Protein AF-0000000075078126 (afdb_homodimer)

Solvent-accessible surface area (backbone atoms only — not comparable to full-atom values): 20545 Å² total; per-residue (Å²): 130,82,75,76,69,80,74,62,48,49,68,68,56,47,53,56,43,33,66,70,20,25,34,54,59,31,31,54,76,36,38,76,43,67,37,56,57,58,46,44,57,52,50,43,32,49,50,38,42,48,27,56,52,42,62,69,32,62,92,52,78,42,46,70,42,49,51,70,43,28,39,42,44,72,56,98,88,42,58,27,37,40,61,40,52,28,34,26,32,55,51,86,80,58,65,54,53,59,37,36,66,46,39,28,33,42,33,39,69,43,43,92,89,44,34,68,49,54,68,42,60,51,42,61,52,54,67,70,39,86,49,42,36,28,44,34,43,30,51,59,73,49,68,39,38,39,36,27,28,51,97,57,75,52,45,83,42,78,39,39,79,92,34,65,40,71,44,70,72,76,72,44,76,44,47,42,61,56,35,44,54,95,62,85,65,78,71,88,113,130,78,73,74,70,79,75,63,48,49,69,68,56,47,53,55,42,32,66,71,19,25,33,54,59,29,32,55,76,37,39,78,42,68,37,58,59,60,46,44,56,53,51,44,34,50,50,38,43,48,25,54,51,43,62,69,32,61,93,52,78,40,45,68,41,48,50,69,43,27,39,40,47,72,54,97,89,41,58,28,38,39,61,41,51,29,36,28,34,57,50,85,79,56,65,55,53,59,39,36,67,46,40,28,33,42,33,40,70,40,43,90,89,42,34,69,49,54,67,42,59,51,41,61,52,52,68,70,39,88,50,42,37,30,44,34,43,30,49,60,75,48,70,40,39,38,38,27,28,51,96,58,76,50,45,85,43,80,40,40,78,92,33,67,41,72,44,71,72,75,72,42,75,44,46,41,63,58,35,46,54,94,61,85,61,77,71,87,115

Foldseek 3Di:
DPPPPPPQQDPVNVVVCCVVPPFDWKHWPSDTDTDDDDDPLLVLLLVLVQVQVQVLCPPALKDKDALQAWEWQDDPRITIIHRFRMFMDNDPPQPDPHYGHQTQETEHEDDPVCNVVLVPVVVVRVVNHPNYAKYKYAYSLFLKIWIAGVVVVGDTDIDHQPDWDAPPSSRGIHHSCSSRPPDDNDPPD/DPPPPPPQQDPVNVVVCCVVPPFDWKHWRSDTDTDDDDDPLLVLLLVLVQVQVQVLCPPALKDKDALQAWEWQDDPRITIIHRFRMFMDSDPPQDDPHYGHQTQETEHEDDPVCNVVLVPVVVVRVVNHPNYAKYWYAYSQFLKIWIAGVVVVGDTDIDHQPDWDAPPSSRGIHHSCSSRPPDDRDPPD

Organism: Methylotuvimicrobium buryatense (NCBI:txid95641)

pLDDT: mean 87.18, std 16.83, range [23.19, 98.94]

InterPro domains:
  IPR008538 Putative restriction endonuclease [PF05685] (12-162)
  IPR008538 Putative restriction endonuclease [cd06260] (23-152)
  IPR011335 Restriction endonuclease type II-like [SSF52980] (4-180)
  IPR012296 Nuclease, putative, TT1808 [G3DSA:3.90.1570.10] (4-183)

Radius of gyration: 20.78 Å; Cα contacts (8 Å, |Δi|>4): 770; chains: 2; bounding box: 65×55×49 Å

Nearest PDB structures (foldseek):
  6okh-assembly1_B  TM=8.652E-01  e=5.590E-09  Leptospira borgpetersenii serovar Hardjo-bovis str. JB197
  3ot2-assembly1_B  TM=8.375E-01  e=9.119E-09  Trichormus variabilis ATCC 29413
  1wdj-assembly1_C  TM=7.368E-01  e=3.370E-07  Thermus thermophilus
  1wdj-assembly1_B  TM=7.912E-01  e=2.245E-06  Thermus thermophilus
  8dml-assembly2_C  TM=3.779E-01  e=8.533E-01  Vibrio parahaemolyticus

Sequence (378 aa):
MALAENLKISVEDYLQGELLSYIKHEYVGGEVYAMVGVKRAHDTIAMNLIAHVHAHLRGSPCRVHSGEMKVRVQTETDDNFFYPDLHVTCSADDTHEHFNTQPKLIVEILSDATERYDRAEKFHHYRKLSSLDEYVLIAQDTQRVECYRRDEQWDLRLFQQGQAVFFASIGCVVDIGDIYEGLRLGKDGMALAENLKISVEDYLQGELLSYIKHEYVGGEVYAMVGVKRAHDTIAMNLIAHVHAHLRGSPCRVHSGEMKVRVQTETDDNFFYPDLHVTCSADDTHEHFNTQPKLIVEILSDATERYDRAEKFHHYRKLSSLDEYVLIAQDTQRVECYRRDEQWDLRLFQQGQAVFFASIGCVVDIGDIYEGLRLGKDG

Structure (mmCIF, N/CA/C/O backbone):
data_AF-0000000075078126-model_v1
#
loop_
_entity.id
_entity.type
_entity.pdbx_description
1 polymer 'Uma2 family endonuclease'
#
loop_
_atom_site.group_PDB
_atom_site.id
_atom_site.type_symbol
_atom_site.label_atom_id
_atom_site.label_alt_id
_atom_site.label_comp_id
_atom_site.label_asym_id
_atom_site.label_entity_id
_atom_site.label_seq_id
_atom_site.pdbx_PDB_ins_code
_atom_site.Cartn_x
_atom_site.Cartn_y
_atom_site.Cartn_z
_atom_site.occupancy
_atom_site.B_iso_or_equiv
_atom_site.auth_seq_id
_atom_site.auth_comp_id
_atom_site.auth_asym_id
_atom_site.auth_atom_id
_atom_site.pdbx_PDB_model_num
ATOM 1 N N . MET A 1 1 ? -45.469 -2.932 -9.57 1 24.06 1 MET A N 1
ATOM 2 C CA . MET A 1 1 ? -44.312 -3.314 -8.727 1 24.06 1 MET A CA 1
ATOM 3 C C . MET A 1 1 ? -43 -3.039 -9.438 1 24.06 1 MET A C 1
ATOM 5 O O . MET A 1 1 ? -42.688 -3.648 -10.461 1 24.06 1 MET A O 1
ATOM 9 N N . ALA A 1 2 ? -42.375 -1.877 -9.586 1 30.78 2 ALA A N 1
ATOM 10 C CA . ALA A 1 2 ? -41.344 -1.452 -10.516 1 30.78 2 ALA A CA 1
ATOM 11 C C . ALA A 1 2 ? -40.094 -2.312 -10.359 1 30.78 2 ALA A C 1
ATOM 13 O O . ALA A 1 2 ? -39.594 -2.5 -9.25 1 30.78 2 ALA A O 1
ATOM 14 N N . LEU A 1 3 ? -39.906 -3.367 -10.992 1 29.16 3 LEU A N 1
ATOM 15 C CA . LEU A 1 3 ? -38.781 -4.305 -10.914 1 29.16 3 LEU A CA 1
ATOM 16 C C . LEU A 1 3 ? -37.469 -3.562 -10.828 1 29.16 3 LEU A C 1
ATOM 18 O O . LEU A 1 3 ? -37.125 -2.799 -11.727 1 29.16 3 LEU A O 1
ATOM 22 N N . ALA A 1 4 ? -37.125 -3.098 -9.719 1 35.03 4 ALA A N 1
ATOM 23 C CA . ALA A 1 4 ? -35.844 -2.412 -9.477 1 35.03 4 ALA A CA 1
ATOM 24 C C . ALA A 1 4 ? -34.719 -3.059 -10.273 1 35.03 4 ALA A C 1
ATOM 26 O O . ALA A 1 4 ? -34.406 -4.238 -10.094 1 35.03 4 ALA A O 1
ATOM 27 N N . GLU A 1 5 ? -34.594 -3.016 -11.547 1 37.84 5 GLU A N 1
ATOM 28 C CA . GLU A 1 5 ? -33.625 -3.518 -12.484 1 37.84 5 GLU A CA 1
ATOM 29 C C . GLU A 1 5 ? -32.188 -3.432 -11.906 1 37.84 5 GLU A C 1
ATOM 31 O O . GLU A 1 5 ? -31.797 -2.375 -11.422 1 37.84 5 GLU A O 1
ATOM 36 N N . ASN A 1 6 ? -31.797 -4.391 -11.164 1 45.81 6 ASN A N 1
ATOM 37 C CA . ASN A 1 6 ? -30.453 -4.539 -10.586 1 45.81 6 ASN A CA 1
ATOM 38 C C . ASN A 1 6 ? -29.375 -4.051 -11.547 1 45.81 6 ASN A C 1
ATOM 40 O O . ASN A 1 6 ? -29.078 -4.711 -12.547 1 45.81 6 ASN A O 1
ATOM 44 N N . LEU A 1 7 ? -29.344 -2.904 -11.977 1 53.78 7 LEU A N 1
ATOM 45 C CA . LEU A 1 7 ? -28.484 -2.307 -12.984 1 53.78 7 LEU A CA 1
ATOM 46 C C . LEU A 1 7 ? -27.016 -2.58 -12.672 1 53.78 7 LEU A C 1
ATOM 48 O O . LEU A 1 7 ? -26.484 -2.107 -11.656 1 53.78 7 LEU A O 1
ATOM 52 N N . LYS A 1 8 ? -26.578 -3.818 -13.344 1 63.78 8 LYS A N 1
ATOM 53 C CA . LYS A 1 8 ? -25.156 -4.145 -13.328 1 63.78 8 LYS A CA 1
ATOM 54 C C . LYS A 1 8 ? -24.312 -2.984 -13.852 1 63.78 8 LYS A C 1
ATOM 56 O O . LYS A 1 8 ? -24.719 -2.285 -14.781 1 63.78 8 LYS A O 1
ATOM 61 N N . ILE A 1 9 ? -23.359 -2.6 -13.047 1 69.38 9 ILE A N 1
ATOM 62 C CA . ILE A 1 9 ? -22.406 -1.571 -13.445 1 69.38 9 ILE A CA 1
ATOM 63 C C . ILE A 1 9 ? -21.453 -2.129 -14.5 1 69.38 9 ILE A C 1
ATOM 65 O O . ILE A 1 9 ? -20.984 -3.266 -14.391 1 69.38 9 ILE A O 1
ATOM 69 N N . SER A 1 10 ? -21.344 -1.492 -15.656 1 70.69 10 SER A N 1
ATOM 70 C CA . SER A 1 10 ? -20.406 -1.916 -16.688 1 70.69 10 SER A CA 1
ATOM 71 C C . SER A 1 10 ? -18.969 -1.799 -16.203 1 70.69 10 SER A C 1
ATOM 73 O O . SER A 1 10 ? -18.688 -1.088 -15.242 1 70.69 10 SER A O 1
ATOM 75 N N . VAL A 1 11 ? -18.062 -2.484 -16.812 1 69.69 11 VAL A N 1
ATOM 76 C CA . VAL A 1 11 ? -16.625 -2.379 -16.516 1 69.69 11 VAL A CA 1
ATOM 77 C C . VAL A 1 11 ? -16.172 -0.931 -16.688 1 69.69 11 VAL A C 1
ATOM 79 O O . VAL A 1 11 ? -15.43 -0.406 -15.852 1 69.69 11 VAL A O 1
ATOM 82 N N . GLU A 1 12 ? -16.594 -0.358 -17.812 1 71.12 12 GLU A N 1
ATOM 83 C CA . GLU A 1 12 ? -16.219 1.03 -18.078 1 71.12 12 GLU A CA 1
ATOM 84 C C . GLU A 1 12 ? -16.688 1.948 -16.938 1 71.12 12 GLU A C 1
ATOM 86 O O . GLU A 1 12 ? -15.906 2.771 -16.453 1 71.12 12 GLU A O 1
ATOM 91 N N . ASP A 1 13 ? -17.922 1.699 -16.594 1 69.12 13 ASP A N 1
ATOM 92 C CA . ASP A 1 13 ? -18.453 2.514 -15.508 1 69.12 13 ASP A CA 1
ATOM 93 C C . ASP A 1 13 ? -17.719 2.24 -14.195 1 69.12 13 ASP A C 1
ATOM 95 O O . ASP A 1 13 ? -17.469 3.162 -13.422 1 69.12 13 ASP A O 1
ATOM 99 N N . TYR A 1 14 ? -17.359 1.039 -13.961 1 70.25 14 TYR A N 1
ATOM 100 C CA . TYR A 1 14 ? -16.609 0.671 -12.766 1 70.25 14 TYR A CA 1
ATOM 101 C C . TYR A 1 14 ? -15.25 1.35 -12.742 1 70.25 14 TYR A C 1
ATOM 103 O O . TYR A 1 14 ? -14.883 2 -11.758 1 70.25 14 TYR A O 1
ATOM 111 N N . LEU A 1 15 ? -14.523 1.299 -13.82 1 68.56 15 LEU A N 1
ATOM 112 C CA . LEU A 1 15 ? -13.18 1.867 -13.867 1 68.56 15 LEU A CA 1
ATOM 113 C C . LEU A 1 15 ? -13.227 3.387 -13.734 1 68.56 15 LEU A C 1
ATOM 115 O O . LEU A 1 15 ? -12.398 3.98 -13.047 1 68.56 15 LEU A O 1
ATOM 119 N N . GLN A 1 16 ? -14.164 4.031 -14.383 1 67.81 16 GLN A N 1
ATOM 120 C CA . GLN A 1 16 ? -14.312 5.477 -14.258 1 67.81 16 GLN A CA 1
ATOM 121 C C . GLN A 1 16 ? -14.664 5.863 -12.82 1 67.81 16 GLN A C 1
ATOM 123 O O . GLN A 1 16 ? -14.156 6.859 -12.305 1 67.81 16 GLN A O 1
ATOM 128 N N . GLY A 1 17 ? -15.547 5.016 -12.289 1 66.31 17 GLY A N 1
ATOM 129 C CA . GLY A 1 17 ? -15.914 5.262 -10.898 1 66.31 17 GLY A CA 1
ATOM 130 C C . GLY A 1 17 ? -14.742 5.121 -9.945 1 66.31 17 GLY A C 1
ATOM 131 O O . GLY A 1 17 ? -14.617 5.895 -8.992 1 66.31 17 GLY A O 1
ATOM 132 N N . GLU A 1 18 ? -13.938 4.09 -10.289 1 62.47 18 GLU A N 1
ATOM 133 C CA . GLU A 1 18 ? -12.773 3.861 -9.438 1 62.47 18 GLU A CA 1
ATOM 134 C C . GLU A 1 18 ? -11.828 5.055 -9.469 1 62.47 18 GLU A C 1
ATOM 136 O O . GLU A 1 18 ? -11.203 5.387 -8.461 1 62.47 18 GLU A O 1
ATOM 141 N N . LEU A 1 19 ? -11.711 5.734 -10.641 1 61.59 19 LEU A N 1
ATOM 142 C CA . LEU A 1 19 ? -10.844 6.898 -10.781 1 61.59 19 LEU A CA 1
ATOM 143 C C . LEU A 1 19 ? -11.359 8.07 -9.961 1 61.59 19 LEU A C 1
ATOM 145 O O . LEU A 1 19 ? -10.594 8.953 -9.57 1 61.59 19 LEU A O 1
ATOM 149 N N . LEU A 1 20 ? -12.688 7.973 -9.836 1 57.72 20 LEU A N 1
ATOM 150 C CA . LEU A 1 20 ? -13.336 9.086 -9.148 1 57.72 20 LEU A CA 1
ATOM 151 C C . LEU A 1 20 ? -13.641 8.734 -7.699 1 57.72 20 LEU A C 1
ATOM 153 O O . LEU A 1 20 ? -14.172 9.555 -6.953 1 57.72 20 LEU A O 1
ATOM 157 N N . SER A 1 21 ? -13.438 7.402 -7.621 1 54.31 21 SER A N 1
ATOM 158 C CA . SER A 1 21 ? -13.836 6.918 -6.305 1 54.31 21 SER A CA 1
ATOM 159 C C . SER A 1 21 ? -12.68 7.004 -5.309 1 54.31 21 SER A C 1
ATOM 161 O O . SER A 1 21 ? -11.531 6.738 -5.66 1 54.31 21 SER A O 1
ATOM 163 N N . TYR A 1 22 ? -13.055 7.383 -4.254 1 51.72 22 TYR A N 1
ATOM 164 C CA . TYR A 1 22 ? -12.109 7.457 -3.141 1 51.72 22 TYR A CA 1
ATOM 165 C C . TYR A 1 22 ? -11.984 6.105 -2.445 1 51.72 22 TYR A C 1
ATOM 167 O O . TYR A 1 22 ? -11.227 5.965 -1.485 1 51.72 22 TYR A O 1
ATOM 175 N N . ILE A 1 23 ? -12.828 5.105 -2.953 1 57.16 23 ILE A N 1
ATOM 176 C CA . ILE A 1 23 ? -12.938 3.766 -2.383 1 57.16 23 ILE A CA 1
ATOM 177 C C . ILE A 1 23 ? -12.461 2.73 -3.4 1 57.16 23 ILE A C 1
ATOM 179 O O . ILE A 1 23 ? -12.812 2.803 -4.578 1 57.16 23 ILE A O 1
ATOM 183 N N . LYS A 1 24 ? -11.508 1.972 -2.893 1 65.94 24 LYS A N 1
ATOM 184 C CA . LYS A 1 24 ? -11.227 0.842 -3.775 1 65.94 24 LYS A CA 1
ATOM 185 C C . LYS A 1 24 ? -12.398 -0.134 -3.807 1 65.94 24 LYS A C 1
ATOM 187 O O . LYS A 1 24 ? -12.969 -0.464 -2.764 1 65.94 24 LYS A O 1
ATOM 192 N N . HIS A 1 25 ? -12.922 -0.47 -4.98 1 68.44 25 HIS A N 1
ATOM 193 C CA . HIS A 1 25 ? -13.984 -1.443 -5.18 1 68.44 25 HIS A CA 1
ATOM 194 C C . HIS A 1 25 ? -13.516 -2.609 -6.043 1 68.44 25 HIS A C 1
ATOM 196 O O . HIS A 1 25 ? -12.906 -2.402 -7.09 1 68.44 25 HIS A O 1
ATOM 202 N N . GLU A 1 26 ? -13.75 -3.75 -5.418 1 64.12 26 GLU A N 1
ATOM 203 C CA . GLU A 1 26 ? -13.625 -4.898 -6.309 1 64.12 26 GLU A CA 1
ATOM 204 C C . GLU A 1 26 ? -14.875 -5.078 -7.16 1 64.12 26 GLU A C 1
ATOM 206 O O . GLU A 1 26 ? -15.953 -4.613 -6.789 1 64.12 26 GLU A O 1
ATOM 211 N N . TYR A 1 27 ? -14.812 -5.504 -8.273 1 66.88 27 TYR A N 1
ATOM 212 C CA . TYR A 1 27 ? -15.867 -5.703 -9.266 1 66.88 27 TYR A CA 1
ATOM 213 C C . TYR A 1 27 ? -16 -7.18 -9.625 1 66.88 27 TYR A C 1
ATOM 215 O O . TYR A 1 27 ? -15.078 -7.777 -10.18 1 66.88 27 TYR A O 1
ATOM 223 N N . VAL A 1 28 ? -17.078 -7.75 -9.227 1 67.69 28 VAL A N 1
ATOM 224 C CA . VAL A 1 28 ? -17.359 -9.148 -9.547 1 67.69 28 VAL A CA 1
ATOM 225 C C . VAL A 1 28 ? -18.688 -9.25 -10.297 1 67.69 28 VAL A C 1
ATOM 227 O O . VAL A 1 28 ? -19.75 -9.133 -9.703 1 67.69 28 VAL A O 1
ATOM 230 N N . GLY A 1 29 ? -18.609 -9.547 -11.539 1 68.56 29 GLY A N 1
ATOM 231 C CA . GLY A 1 29 ? -19.797 -9.75 -12.336 1 68.56 29 GLY A CA 1
ATOM 232 C C . GLY A 1 29 ? -20.734 -8.562 -12.328 1 68.56 29 GLY A C 1
ATOM 233 O O . GLY A 1 29 ? -21.953 -8.727 -12.234 1 68.56 29 GLY A O 1
ATOM 234 N N . GLY A 1 30 ? -20.25 -7.504 -12.32 1 71.56 30 GLY A N 1
ATOM 235 C CA . GLY A 1 30 ? -21.094 -6.312 -12.383 1 71.56 30 GLY A CA 1
ATOM 236 C C . GLY A 1 30 ? -21.438 -5.762 -11.008 1 71.56 30 GLY A C 1
ATOM 237 O O . GLY A 1 30 ? -22.094 -4.73 -10.898 1 71.56 30 GLY A O 1
ATOM 238 N N . GLU A 1 31 ? -21.016 -6.59 -10.078 1 68.25 31 GLU A N 1
ATOM 239 C CA . GLU A 1 31 ? -21.234 -6.125 -8.711 1 68.25 31 GLU A CA 1
ATOM 240 C C . GLU A 1 31 ? -19.953 -5.527 -8.125 1 68.25 31 GLU A C 1
ATOM 242 O O . GLU A 1 31 ? -18.859 -6.012 -8.391 1 68.25 31 GLU A O 1
ATOM 247 N N . VAL A 1 32 ? -20.188 -4.453 -7.387 1 70.19 32 VAL A N 1
ATOM 248 C CA . VAL A 1 32 ? -19.062 -3.742 -6.816 1 70.19 32 VAL A CA 1
ATOM 249 C C . VAL A 1 32 ? -19.031 -3.924 -5.301 1 70.19 32 VAL A C 1
ATOM 251 O O . VAL A 1 32 ? -20.078 -3.84 -4.648 1 70.19 32 VAL A O 1
ATOM 254 N N . TYR A 1 33 ? -17.844 -4.309 -4.844 1 68.06 33 TYR A N 1
ATOM 255 C CA . TYR A 1 33 ? -17.625 -4.539 -3.42 1 68.06 33 TYR A CA 1
ATOM 256 C C . TYR A 1 33 ? -16.562 -3.602 -2.871 1 68.06 33 TYR A C 1
ATOM 258 O O . TYR A 1 33 ? -15.438 -3.559 -3.383 1 68.06 33 TYR A O 1
ATOM 266 N N . ALA A 1 34 ? -16.859 -2.805 -1.824 1 66.62 34 ALA A N 1
ATOM 267 C CA . ALA A 1 34 ? -15.898 -1.888 -1.206 1 66.62 34 ALA A CA 1
ATOM 268 C C . ALA A 1 34 ? -14.875 -2.646 -0.37 1 66.62 34 ALA A C 1
ATOM 270 O O . ALA A 1 34 ? -15.211 -3.621 0.305 1 66.62 34 ALA A O 1
ATOM 271 N N . MET A 1 35 ? -13.625 -2.32 -0.444 1 67.44 35 MET A N 1
ATOM 272 C CA . MET A 1 35 ? -12.578 -2.91 0.38 1 67.44 35 MET A CA 1
ATOM 273 C C . MET A 1 35 ? -12.484 -2.207 1.73 1 67.44 35 MET A C 1
ATOM 275 O O . MET A 1 35 ? -12.914 -1.061 1.868 1 67.44 35 MET A O 1
ATOM 279 N N . VAL A 1 36 ? -11.984 -2.922 2.861 1 63.22 36 VAL A N 1
ATOM 280 C CA . VAL A 1 36 ? -11.875 -2.404 4.223 1 63.22 36 VAL A CA 1
ATOM 281 C C . VAL A 1 36 ? -10.43 -2.016 4.516 1 63.22 36 VAL A C 1
ATOM 283 O O . VAL A 1 36 ? -9.5 -2.549 3.904 1 63.22 36 VAL A O 1
ATOM 286 N N . GLY A 1 37 ? -10.32 -1.015 5.426 1 72.06 37 GLY A N 1
ATOM 287 C CA . GLY A 1 37 ? -8.992 -0.667 5.906 1 72.06 37 GLY A CA 1
ATOM 288 C C . GLY A 1 37 ? -8.25 -1.844 6.516 1 72.06 37 GLY A C 1
ATOM 289 O O . GLY A 1 37 ? -8.836 -2.904 6.738 1 72.06 37 GLY A O 1
ATOM 290 N N . VAL A 1 38 ? -6.957 -1.689 6.676 1 81.38 38 VAL A N 1
ATOM 291 C CA . VAL A 1 38 ? -6.133 -2.781 7.184 1 81.38 38 VAL A CA 1
ATOM 292 C C . VAL A 1 38 ? -5.512 -2.381 8.523 1 81.38 38 VAL A C 1
ATOM 294 O O . VAL A 1 38 ? -5.512 -1.202 8.883 1 81.38 38 VAL A O 1
ATOM 297 N N . LYS A 1 39 ? -5.121 -3.416 9.273 1 87 39 LYS A N 1
ATOM 298 C CA . LYS A 1 39 ? -4.457 -3.219 10.562 1 87 39 LYS A CA 1
ATOM 299 C C . LYS A 1 39 ? -2.941 -3.166 10.398 1 87 39 LYS A C 1
ATOM 301 O O . LYS A 1 39 ? -2.416 -3.488 9.328 1 87 39 LYS A O 1
ATOM 306 N N . ARG A 1 40 ? -2.324 -2.779 11.461 1 92.69 40 ARG A N 1
ATOM 307 C CA . ARG A 1 40 ? -0.874 -2.615 11.5 1 92.69 40 ARG A CA 1
ATOM 308 C C . ARG A 1 40 ? -0.165 -3.902 11.102 1 92.69 40 ARG A C 1
ATOM 310 O O . ARG A 1 40 ? 0.821 -3.867 10.359 1 92.69 40 ARG A O 1
ATOM 317 N N . ALA A 1 41 ? -0.636 -5.027 11.578 1 94.94 41 ALA A N 1
ATOM 318 C CA . ALA A 1 41 ? -0.003 -6.301 11.25 1 94.94 41 ALA A CA 1
ATOM 319 C C . ALA A 1 41 ? -0.005 -6.543 9.742 1 94.94 41 ALA A C 1
ATOM 321 O O . ALA A 1 41 ? 0.996 -6.988 9.18 1 94.94 41 ALA A O 1
ATOM 322 N N . HIS A 1 42 ? -1.124 -6.234 9.141 1 94.88 42 HIS A N 1
ATOM 323 C CA . HIS A 1 42 ? -1.237 -6.367 7.688 1 94.88 42 HIS A CA 1
ATOM 324 C C . HIS A 1 42 ? -0.21 -5.496 6.973 1 94.88 42 HIS A C 1
ATOM 326 O O . HIS A 1 42 ? 0.524 -5.98 6.109 1 94.88 42 HIS A O 1
ATOM 332 N N . ASP A 1 43 ? -0.149 -4.281 7.355 1 95.94 43 ASP A N 1
ATOM 333 C CA . ASP A 1 43 ? 0.783 -3.336 6.746 1 95.94 43 ASP A CA 1
ATOM 334 C C . ASP A 1 43 ? 2.229 -3.789 6.938 1 95.94 43 ASP A C 1
ATOM 336 O O . ASP A 1 43 ? 3.031 -3.732 6.004 1 95.94 43 ASP A O 1
ATOM 340 N N . THR A 1 44 ? 2.568 -4.219 8.117 1 97.12 44 THR A N 1
ATOM 341 C CA . THR A 1 44 ? 3.924 -4.652 8.438 1 97.12 44 THR A CA 1
ATOM 342 C C . THR A 1 44 ? 4.324 -5.848 7.578 1 97.12 44 THR A C 1
ATOM 344 O O . THR A 1 44 ? 5.406 -5.859 6.988 1 97.12 44 THR A O 1
ATOM 347 N N . ILE A 1 45 ? 3.453 -6.801 7.477 1 98.25 45 ILE A N 1
ATOM 348 C CA . ILE A 1 45 ? 3.715 -7.988 6.668 1 98.25 45 ILE A CA 1
ATOM 349 C C . ILE A 1 45 ? 3.887 -7.586 5.203 1 98.25 45 ILE A C 1
ATOM 351 O O . ILE A 1 45 ? 4.832 -8.016 4.543 1 98.25 45 ILE A O 1
ATOM 355 N N . ALA A 1 46 ? 2.982 -6.762 4.727 1 98.12 46 ALA A N 1
ATOM 356 C CA . ALA A 1 46 ? 3.039 -6.316 3.336 1 98.12 46 ALA A CA 1
ATOM 357 C C . ALA A 1 46 ? 4.352 -5.598 3.043 1 98.12 46 ALA A C 1
ATOM 359 O O . ALA A 1 46 ? 5.016 -5.891 2.047 1 98.12 46 ALA A O 1
ATOM 360 N N . MET A 1 47 ? 4.738 -4.656 3.895 1 97.81 47 MET A N 1
ATOM 361 C CA . MET A 1 47 ? 5.957 -3.881 3.693 1 97.81 47 MET A CA 1
ATOM 362 C C . MET A 1 47 ? 7.184 -4.785 3.693 1 97.81 47 MET A C 1
ATOM 364 O O . MET A 1 47 ? 8.062 -4.648 2.842 1 97.81 47 MET A O 1
ATOM 368 N N . ASN A 1 48 ? 7.238 -5.715 4.664 1 98.44 48 ASN A N 1
ATOM 369 C CA . ASN A 1 48 ? 8.359 -6.645 4.723 1 98.44 48 ASN A CA 1
ATOM 370 C C . ASN A 1 48 ? 8.461 -7.477 3.449 1 98.44 48 ASN A C 1
ATOM 372 O O . ASN A 1 48 ? 9.547 -7.59 2.865 1 98.44 48 ASN A O 1
ATOM 376 N N . LEU A 1 49 ? 7.383 -8.008 3.088 1 98.69 49 LEU A N 1
ATOM 377 C CA . LEU A 1 49 ? 7.398 -8.898 1.929 1 98.69 49 LEU A CA 1
ATOM 378 C C . LEU A 1 49 ? 7.727 -8.117 0.658 1 98.69 49 LEU A C 1
ATOM 380 O O . LEU A 1 49 ? 8.508 -8.578 -0.173 1 98.69 49 LEU A O 1
ATOM 384 N N . ILE A 1 50 ? 7.137 -6.957 0.473 1 98.38 50 ILE A N 1
ATOM 385 C CA . ILE A 1 50 ? 7.387 -6.121 -0.694 1 98.38 50 ILE A CA 1
ATOM 386 C C . ILE A 1 50 ? 8.883 -5.824 -0.803 1 98.38 50 ILE A C 1
ATOM 388 O O . ILE A 1 50 ? 9.469 -5.938 -1.884 1 98.38 50 ILE A O 1
ATOM 392 N N . ALA A 1 51 ? 9.484 -5.461 0.263 1 98.38 51 ALA A N 1
ATOM 393 C CA . ALA A 1 51 ? 10.906 -5.125 0.241 1 98.38 51 ALA A CA 1
ATOM 394 C C . ALA A 1 51 ? 11.742 -6.312 -0.229 1 98.38 51 ALA A C 1
ATOM 396 O O . ALA A 1 51 ? 12.617 -6.164 -1.087 1 98.38 51 ALA A O 1
ATOM 397 N N . HIS A 1 52 ? 11.492 -7.5 0.292 1 98.56 52 HIS A N 1
ATOM 398 C CA . HIS A 1 52 ? 12.273 -8.688 -0.056 1 98.56 52 HIS A CA 1
ATOM 399 C C . HIS A 1 52 ? 12.023 -9.102 -1.503 1 98.56 52 HIS A C 1
ATOM 401 O O . HIS A 1 52 ? 12.969 -9.414 -2.232 1 98.56 52 HIS A O 1
ATOM 407 N N . VAL A 1 53 ? 10.805 -9.086 -1.9 1 98.75 53 VAL A N 1
ATOM 408 C CA . VAL A 1 53 ? 10.445 -9.5 -3.252 1 98.75 53 VAL A CA 1
ATOM 409 C C . VAL A 1 53 ? 10.977 -8.492 -4.266 1 98.75 53 VAL A C 1
ATOM 411 O O . VAL A 1 53 ? 11.516 -8.875 -5.305 1 98.75 53 VAL A O 1
ATOM 414 N N . HIS A 1 54 ? 10.781 -7.211 -3.967 1 98.69 54 HIS A N 1
ATOM 415 C CA . HIS A 1 54 ? 11.297 -6.164 -4.844 1 98.69 54 HIS A CA 1
ATOM 416 C C . HIS A 1 54 ? 12.805 -6.309 -5.051 1 98.69 54 HIS A C 1
ATOM 418 O O . HIS A 1 54 ? 13.281 -6.262 -6.188 1 98.69 54 HIS A O 1
ATOM 424 N N . ALA A 1 55 ? 13.531 -6.457 -3.988 1 97.94 55 ALA A N 1
ATOM 425 C CA . ALA A 1 55 ? 14.984 -6.617 -4.078 1 97.94 55 ALA A CA 1
ATOM 426 C C . ALA A 1 55 ? 15.352 -7.824 -4.934 1 97.94 55 ALA A C 1
ATOM 428 O O . ALA A 1 55 ? 16.281 -7.762 -5.746 1 97.94 55 ALA A O 1
ATOM 429 N N . HIS A 1 56 ? 14.648 -8.883 -4.758 1 98.5 56 HIS A N 1
ATOM 430 C CA . HIS A 1 56 ? 14.906 -10.117 -5.488 1 98.5 56 HIS A CA 1
ATOM 431 C C . HIS A 1 56 ? 14.664 -9.938 -6.984 1 98.5 56 HIS A C 1
ATOM 433 O O . HIS A 1 56 ? 15.398 -10.492 -7.809 1 98.5 56 HIS A O 1
ATOM 439 N N . LEU A 1 57 ? 13.633 -9.172 -7.336 1 98.56 57 LEU A N 1
ATOM 440 C CA . LEU A 1 57 ? 13.172 -9.094 -8.719 1 98.56 57 LEU A CA 1
ATOM 441 C C . LEU A 1 57 ? 13.953 -8.031 -9.492 1 98.56 57 LEU A C 1
ATOM 443 O O . LEU A 1 57 ? 13.891 -7.984 -10.719 1 98.56 57 LEU A O 1
ATOM 447 N N . ARG A 1 58 ? 14.625 -7.133 -8.75 1 96.25 58 ARG A N 1
ATOM 448 C CA . ARG A 1 58 ? 15.328 -6.039 -9.414 1 96.25 58 ARG A CA 1
ATOM 449 C C . ARG A 1 58 ? 16.266 -6.57 -10.492 1 96.25 58 ARG A C 1
ATOM 451 O O . ARG A 1 58 ? 17.016 -7.523 -10.258 1 96.25 58 ARG A O 1
ATOM 458 N N . GLY A 1 59 ? 16.172 -5.922 -11.68 1 95 59 GLY A N 1
ATOM 459 C CA . GLY A 1 59 ? 16.984 -6.34 -12.812 1 95 59 GLY A CA 1
ATOM 460 C C . GLY A 1 59 ? 16.328 -7.406 -13.664 1 95 59 GLY A C 1
ATOM 461 O O . GLY A 1 59 ? 16.828 -7.742 -14.742 1 95 59 GLY A O 1
ATOM 462 N N . SER A 1 60 ? 15.289 -8.039 -13.188 1 97.31 60 SER A N 1
ATOM 463 C CA . SER A 1 60 ? 14.492 -8.992 -13.961 1 97.31 60 SER A CA 1
ATOM 464 C C . SER A 1 60 ? 13.336 -8.297 -14.672 1 97.31 60 SER A C 1
ATOM 466 O O . SER A 1 60 ? 13.078 -7.117 -14.445 1 97.31 60 SER A O 1
ATOM 468 N N . PRO A 1 61 ? 12.656 -9 -15.531 1 96.94 61 PRO A N 1
ATOM 469 C CA . PRO A 1 61 ? 11.492 -8.398 -16.188 1 96.94 61 PRO A CA 1
ATOM 470 C C . PRO A 1 61 ? 10.266 -8.359 -15.281 1 96.94 61 PRO A C 1
ATOM 472 O O . PRO A 1 61 ? 9.211 -7.855 -15.688 1 96.94 61 PRO A O 1
ATOM 475 N N . CYS A 1 62 ? 10.391 -8.867 -14.086 1 98.56 62 CYS A N 1
ATOM 476 C CA . CYS A 1 62 ? 9.234 -8.969 -13.203 1 98.56 62 CYS A CA 1
ATOM 477 C C . CYS A 1 62 ? 9.141 -7.758 -12.281 1 98.56 62 CYS A C 1
ATOM 479 O O . CYS A 1 62 ? 10.156 -7.16 -11.93 1 98.56 62 CYS A O 1
ATOM 481 N N . ARG A 1 63 ? 7.906 -7.438 -11.945 1 97.81 63 ARG A N 1
ATOM 482 C CA . ARG A 1 63 ? 7.645 -6.32 -11.047 1 97.81 63 ARG A CA 1
ATOM 483 C C . ARG A 1 63 ? 6.617 -6.703 -9.984 1 97.81 63 ARG A C 1
ATOM 485 O O . ARG A 1 63 ? 5.637 -7.383 -10.281 1 97.81 63 ARG A O 1
ATOM 492 N N . VAL A 1 64 ? 6.91 -6.227 -8.812 1 98.62 64 VAL A N 1
ATOM 493 C CA . VAL A 1 64 ? 5.957 -6.418 -7.727 1 98.62 64 VAL A CA 1
ATOM 494 C C . VAL A 1 64 ? 5.066 -5.18 -7.598 1 98.62 64 VAL A C 1
ATOM 496 O O . VAL A 1 64 ? 5.539 -4.051 -7.738 1 98.62 64 VAL A O 1
ATOM 499 N N . HIS A 1 65 ? 3.793 -5.398 -7.359 1 97.88 65 HIS A N 1
ATOM 500 C CA . HIS A 1 65 ? 2.785 -4.363 -7.16 1 97.88 65 HIS A CA 1
ATOM 501 C C . HIS A 1 65 ? 2.082 -4.527 -5.816 1 97.88 65 HIS A C 1
ATOM 503 O O . HIS A 1 65 ? 1.916 -5.648 -5.332 1 97.88 65 HIS A O 1
ATOM 509 N N . SER A 1 66 ? 1.712 -3.367 -5.254 1 96 66 SER A N 1
ATOM 510 C CA . SER A 1 66 ? 1.045 -3.354 -3.957 1 96 66 SER A CA 1
ATOM 511 C C . SER A 1 66 ? -0.459 -3.553 -4.105 1 96 66 SER A C 1
ATOM 513 O O . SER A 1 66 ? -0.952 -3.803 -5.207 1 96 66 SER A O 1
ATOM 515 N N . GLY A 1 67 ? -1.145 -3.426 -2.924 1 92.44 67 GLY A N 1
ATOM 516 C CA . GLY A 1 67 ? -2.594 -3.543 -2.875 1 92.4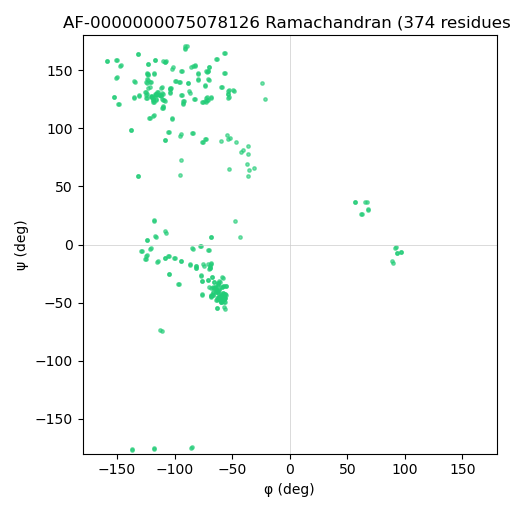4 67 GLY A CA 1
ATOM 517 C C . GLY A 1 67 ? -3.307 -2.393 -3.561 1 92.44 67 GLY A C 1
ATOM 518 O O . GLY A 1 67 ? -4.539 -2.344 -3.58 1 92.44 67 GLY A O 1
ATOM 519 N N . GLU A 1 68 ? -2.535 -1.524 -4.211 1 88.56 68 GLU A N 1
ATOM 520 C CA . GLU A 1 68 ? -3.127 -0.376 -4.891 1 88.56 68 GLU A CA 1
ATOM 521 C C . GLU A 1 68 ? -3.383 -0.68 -6.363 1 88.56 68 GLU A C 1
ATOM 523 O O . GLU A 1 68 ? -4.086 0.07 -7.047 1 88.56 68 GLU A O 1
ATOM 528 N N . MET A 1 69 ? -2.809 -1.726 -6.852 1 91.38 69 MET A N 1
ATOM 529 C CA . MET A 1 69 ? -2.943 -2.121 -8.25 1 91.38 69 MET A CA 1
ATOM 530 C C . MET A 1 69 ? -3.906 -3.295 -8.398 1 91.38 69 MET A C 1
ATOM 532 O O . MET A 1 69 ? -3.762 -4.309 -7.715 1 91.38 69 MET A O 1
ATOM 536 N N . LYS A 1 70 ? -4.855 -3.148 -9.336 1 90.5 70 LYS A N 1
ATOM 537 C CA . LYS A 1 70 ? -5.859 -4.191 -9.539 1 90.5 70 LYS A CA 1
ATOM 538 C C . LYS A 1 70 ? -5.316 -5.309 -10.422 1 90.5 70 LYS A C 1
ATOM 540 O O . LYS A 1 70 ? -4.375 -5.102 -11.188 1 90.5 70 LYS A O 1
ATOM 545 N N . VAL A 1 71 ? -5.902 -6.492 -10.219 1 93.94 71 VAL A N 1
ATOM 546 C CA . VAL A 1 71 ? -5.797 -7.602 -11.164 1 93.94 71 VAL A CA 1
ATOM 547 C C . VAL A 1 71 ? -7.145 -7.84 -11.836 1 93.94 71 VAL A C 1
ATOM 549 O O . VAL A 1 71 ? -8.164 -8 -11.156 1 93.94 71 VAL A O 1
ATOM 552 N N . ARG A 1 72 ? -7.148 -7.809 -13.094 1 90.06 72 ARG A N 1
ATOM 553 C CA . ARG A 1 72 ? -8.344 -8.133 -13.859 1 90.06 72 ARG A CA 1
ATOM 554 C C . ARG A 1 72 ? -8.383 -9.617 -14.227 1 90.06 72 ARG A C 1
ATOM 556 O O . ARG A 1 72 ? -7.406 -10.148 -14.758 1 90.06 72 ARG A O 1
ATOM 563 N N . VAL A 1 73 ? -9.414 -10.266 -13.844 1 93.19 73 VAL A N 1
ATOM 564 C CA . VAL A 1 73 ? -9.688 -11.641 -14.25 1 93.19 73 VAL A CA 1
ATOM 565 C C . VAL A 1 73 ? -10.805 -11.664 -15.297 1 93.19 73 VAL A C 1
ATOM 567 O O . VAL A 1 73 ? -11.984 -11.633 -14.945 1 93.19 73 VAL A O 1
ATOM 570 N N . GLN A 1 74 ? -10.328 -11.727 -16.516 1 87.12 74 GLN A N 1
ATOM 571 C CA . GLN A 1 74 ? -11.281 -11.742 -17.625 1 87.12 74 GLN A CA 1
ATOM 572 C C . GLN A 1 74 ? -11.312 -13.102 -18.297 1 87.12 74 GLN A C 1
ATOM 574 O O . GLN A 1 74 ? -10.273 -13.602 -18.75 1 87.12 74 GLN A O 1
ATOM 579 N N . THR A 1 75 ? -12.422 -13.688 -18.266 1 88.25 75 THR A N 1
ATOM 580 C CA . THR A 1 75 ? -12.703 -14.898 -19.031 1 88.25 75 THR A CA 1
ATOM 581 C C . THR A 1 75 ? -13.836 -14.656 -20.031 1 88.25 75 THR A C 1
ATOM 583 O O . THR A 1 75 ? -14.258 -13.516 -20.234 1 88.25 75 THR A O 1
ATOM 586 N N . GLU A 1 76 ? -14.242 -15.688 -20.703 1 85.5 76 GLU A N 1
ATOM 587 C CA . GLU A 1 76 ? -15.359 -15.578 -21.641 1 85.5 76 GLU A CA 1
ATOM 588 C C . GLU A 1 76 ? -16.641 -15.164 -20.922 1 85.5 76 GLU A C 1
ATOM 590 O O . GLU A 1 76 ? -17.469 -14.445 -21.484 1 85.5 76 GLU A O 1
ATOM 595 N N . THR A 1 77 ? -16.781 -15.57 -19.672 1 78.44 77 THR A N 1
ATOM 596 C CA . THR A 1 77 ? -18.047 -15.383 -18.969 1 78.44 77 THR A CA 1
ATOM 597 C C . THR A 1 77 ? -17.875 -14.422 -17.797 1 78.44 77 THR A C 1
ATOM 599 O O . THR A 1 77 ? -18.844 -13.93 -17.234 1 78.44 77 THR A O 1
ATOM 602 N N . ASP A 1 78 ? -16.562 -14.234 -17.5 1 75.19 78 ASP A N 1
ATOM 603 C CA . ASP A 1 78 ? -16.312 -13.445 -16.297 1 75.19 78 ASP A CA 1
ATOM 604 C C . ASP A 1 78 ? -15.453 -12.219 -16.609 1 75.19 78 ASP A C 1
ATOM 606 O O . ASP A 1 78 ? -14.625 -12.258 -17.531 1 75.19 78 ASP A O 1
ATOM 610 N N . ASP A 1 79 ? -15.773 -11.125 -15.961 1 82.5 79 ASP A N 1
ATOM 611 C CA . ASP A 1 79 ? -14.945 -9.93 -15.938 1 82.5 79 ASP A CA 1
ATOM 612 C C . ASP A 1 79 ? -14.891 -9.32 -14.539 1 82.5 79 ASP A C 1
ATOM 614 O O . ASP A 1 79 ? -15.844 -8.672 -14.102 1 82.5 79 ASP A O 1
ATOM 618 N N . ASN A 1 80 ? -13.797 -9.664 -13.891 1 85.31 80 ASN A N 1
ATOM 619 C CA . ASN A 1 80 ? -13.656 -9.273 -12.492 1 85.31 80 ASN A CA 1
ATOM 620 C C . ASN A 1 80 ? -12.383 -8.461 -12.258 1 85.31 80 ASN A C 1
ATOM 622 O O . ASN A 1 80 ? -11.406 -8.609 -12.992 1 85.31 80 ASN A O 1
ATOM 626 N N . PHE A 1 81 ? -12.43 -7.539 -11.359 1 86.81 81 PHE A N 1
ATOM 627 C CA . PHE A 1 81 ? -11.273 -6.797 -10.867 1 86.81 81 PHE A CA 1
ATOM 628 C C . PHE A 1 81 ? -11.109 -6.996 -9.359 1 86.81 81 PHE A C 1
ATOM 630 O O . PHE A 1 81 ? -12.062 -6.82 -8.602 1 86.81 81 PHE A O 1
ATOM 637 N N . PHE A 1 82 ? -9.938 -7.398 -8.945 1 89.12 82 PHE A N 1
ATOM 638 C CA . PHE A 1 82 ? -9.609 -7.598 -7.539 1 89.12 82 PHE A CA 1
ATOM 639 C C . PHE A 1 82 ? -8.398 -6.754 -7.145 1 89.12 82 PHE A C 1
ATOM 641 O O . PHE A 1 82 ? -7.621 -6.34 -8 1 89.12 82 PHE A O 1
ATOM 648 N N . TYR A 1 83 ? -8.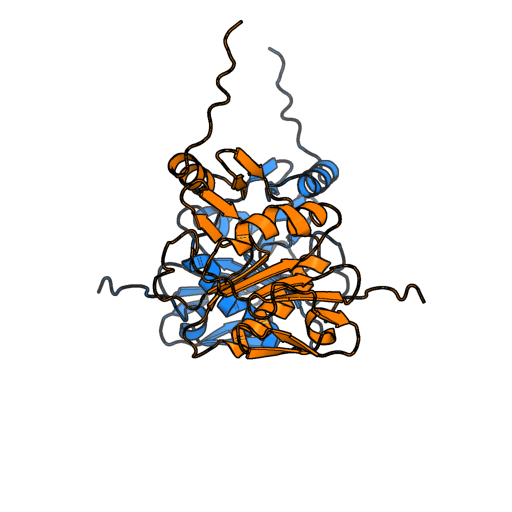289 -6.438 -5.84 1 90 83 TYR A N 1
ATOM 649 C CA . TYR A 1 83 ? -7.113 -5.824 -5.234 1 90 83 TYR A CA 1
ATOM 650 C C . TYR A 1 83 ? -6.371 -6.82 -4.352 1 90 83 TYR A C 1
ATOM 652 O O . TYR A 1 83 ? -6.621 -6.895 -3.145 1 90 83 TYR A O 1
ATOM 660 N N . PRO A 1 84 ? -5.422 -7.547 -4.945 1 94.44 84 PRO A N 1
ATOM 661 C CA . PRO A 1 84 ? -4.586 -8.359 -4.051 1 94.44 84 PRO A CA 1
ATOM 662 C C . PRO A 1 84 ? -3.645 -7.516 -3.197 1 94.44 84 PRO A C 1
ATOM 664 O O . PRO A 1 84 ? -3.285 -6.398 -3.586 1 94.44 84 PRO A O 1
ATOM 667 N N . ASP A 1 85 ? -3.299 -8.039 -2.037 1 94.5 85 ASP A N 1
ATOM 668 C CA . ASP A 1 85 ? -2.381 -7.305 -1.174 1 94.5 85 ASP A CA 1
ATOM 669 C C . ASP A 1 85 ? -1.03 -7.098 -1.857 1 94.5 85 ASP A C 1
ATOM 671 O O . ASP A 1 85 ? -0.364 -6.086 -1.633 1 94.5 85 ASP A O 1
ATOM 675 N N . LEU A 1 86 ? -0.575 -8.102 -2.584 1 97.75 86 LEU A N 1
ATOM 676 C CA . LEU A 1 86 ? 0.624 -8.031 -3.412 1 97.75 86 LEU A CA 1
ATOM 677 C C . LEU A 1 86 ? 0.509 -8.969 -4.609 1 97.75 86 LEU A C 1
ATOM 679 O O . LEU A 1 86 ? -0.089 -10.047 -4.512 1 97.75 86 LEU A O 1
ATOM 683 N N . HIS A 1 87 ? 1.037 -8.531 -5.75 1 98.69 87 HIS A N 1
ATOM 684 C CA . HIS A 1 87 ? 1.17 -9.484 -6.848 1 98.69 87 HIS A CA 1
ATOM 685 C C . HIS A 1 87 ? 2.361 -9.133 -7.734 1 98.69 87 HIS A C 1
ATOM 687 O O . HIS A 1 87 ? 2.877 -8.016 -7.68 1 98.69 87 HIS A O 1
ATOM 693 N N . VAL A 1 88 ? 2.812 -10.164 -8.461 1 98.94 88 VAL A N 1
ATOM 694 C CA . VAL A 1 88 ? 3.959 -10.016 -9.352 1 98.94 88 VAL A CA 1
ATOM 695 C C . VAL A 1 88 ? 3.545 -10.344 -10.789 1 98.94 88 VAL A C 1
ATOM 697 O O . VAL A 1 88 ? 2.883 -11.352 -11.031 1 98.94 88 VAL A O 1
ATOM 700 N N . THR A 1 89 ? 3.822 -9.477 -11.672 1 98.69 89 THR A N 1
ATOM 701 C CA . THR A 1 89 ? 3.721 -9.805 -13.086 1 98.69 89 THR A CA 1
ATOM 702 C C . THR A 1 89 ? 5.082 -9.688 -13.766 1 98.69 89 THR A C 1
ATOM 704 O O . THR A 1 89 ? 5.91 -8.859 -13.375 1 98.69 89 THR A O 1
ATOM 707 N N . CYS A 1 90 ? 5.305 -10.531 -14.758 1 98.38 90 CYS A N 1
ATOM 708 C CA . CYS A 1 90 ? 6.523 -10.516 -15.555 1 98.38 90 CYS A CA 1
ATOM 709 C C . CYS A 1 90 ? 6.219 -10.195 -17.016 1 98.38 90 CYS A C 1
ATOM 711 O O . CYS A 1 90 ? 7.094 -10.305 -17.875 1 98.38 90 CYS A O 1
ATOM 713 N N . SER A 1 91 ? 4.996 -9.852 -17.234 1 97.81 91 SER A N 1
ATOM 714 C CA . SER A 1 91 ? 4.559 -9.641 -18.609 1 97.81 91 SER A CA 1
ATOM 715 C C . SER A 1 91 ? 4.812 -8.203 -19.047 1 97.81 91 SER A C 1
ATOM 717 O O . SER A 1 91 ? 4.359 -7.254 -18.406 1 97.81 91 SER A O 1
ATOM 719 N N . ALA A 1 92 ? 5.371 -8.047 -20.156 1 95.19 92 ALA A N 1
ATOM 720 C CA . ALA A 1 92 ? 5.602 -6.73 -20.734 1 95.19 92 ALA A CA 1
ATOM 721 C C . ALA A 1 92 ? 4.289 -6.102 -21.203 1 95.19 92 ALA A C 1
ATOM 723 O O . ALA A 1 92 ? 4.223 -4.895 -21.438 1 95.19 92 ALA A O 1
ATOM 724 N N . ASP A 1 93 ? 3.256 -6.875 -21.344 1 95.25 93 ASP A N 1
ATOM 725 C CA . ASP A 1 93 ? 1.964 -6.391 -21.828 1 95.25 93 ASP A CA 1
ATOM 726 C C . ASP A 1 93 ? 1.169 -5.734 -20.703 1 95.25 93 ASP A C 1
ATOM 728 O O . ASP A 1 93 ? 0.178 -5.047 -20.953 1 95.25 93 ASP A O 1
ATOM 732 N N . ASP A 1 94 ? 1.546 -6.035 -19.547 1 96.56 94 ASP A N 1
ATOM 733 C CA . ASP A 1 94 ? 0.871 -5.391 -18.422 1 96.56 94 ASP A CA 1
ATOM 734 C C . ASP A 1 94 ? 1.336 -3.947 -18.266 1 96.56 94 ASP A C 1
ATOM 736 O O . ASP A 1 94 ? 2.213 -3.664 -17.438 1 96.56 94 ASP A O 1
ATOM 740 N N . THR A 1 95 ? 0.664 -3.072 -18.969 1 92.94 95 THR A N 1
ATOM 741 C CA . THR A 1 95 ? 1.056 -1.667 -19 1 92.94 95 THR A CA 1
ATOM 742 C C . THR A 1 95 ? -0.133 -0.768 -18.672 1 92.94 95 THR A C 1
ATOM 744 O O . THR A 1 95 ? 0.01 0.454 -18.594 1 92.94 95 THR A O 1
ATOM 747 N N . HIS A 1 96 ? -1.341 -1.393 -18.531 1 90.75 96 HIS A N 1
ATOM 748 C CA . HIS A 1 96 ? -2.504 -0.562 -18.25 1 90.75 96 HIS A CA 1
ATOM 749 C C . HIS A 1 96 ? -2.291 0.268 -16.984 1 90.75 96 HIS A C 1
ATOM 751 O O . HIS A 1 96 ? -1.708 -0.214 -16.016 1 90.75 96 HIS A O 1
ATOM 757 N N . GLU A 1 97 ? -2.826 1.394 -16.953 1 88.38 97 GLU A N 1
ATOM 758 C CA . GLU A 1 97 ? -2.578 2.35 -15.875 1 88.38 97 GLU A CA 1
ATOM 759 C C . GLU A 1 97 ? -3.201 1.881 -14.562 1 88.38 97 GLU A C 1
ATOM 761 O O . GLU A 1 97 ? -2.73 2.238 -13.484 1 88.38 97 GLU A O 1
ATOM 766 N N . HIS A 1 98 ? -4.203 0.956 -14.703 1 86.69 98 HIS A N 1
ATOM 767 C CA . HIS A 1 98 ? -5.027 0.782 -13.508 1 86.69 98 HIS A CA 1
ATOM 768 C C . HIS A 1 98 ? -5.07 -0.68 -13.078 1 86.69 98 HIS A C 1
ATOM 770 O O . HIS A 1 98 ? -5.582 -0.999 -12 1 86.69 98 HIS A O 1
ATOM 776 N N . PHE A 1 99 ? -4.621 -1.569 -13.93 1 89.88 99 PHE A N 1
ATOM 777 C CA . PHE A 1 99 ? -4.719 -2.975 -13.555 1 89.88 99 PHE A CA 1
ATOM 778 C C . PHE A 1 99 ? -3.725 -3.816 -14.344 1 89.88 99 PHE A C 1
ATOM 780 O O . PHE A 1 99 ? -3.188 -3.365 -15.359 1 89.88 99 PHE A O 1
ATOM 787 N N . ASN A 1 100 ? -3.408 -4.949 -13.812 1 96.75 100 ASN A N 1
ATOM 788 C CA . ASN A 1 100 ? -2.666 -5.992 -14.516 1 96.75 100 ASN A CA 1
ATOM 789 C C . ASN A 1 100 ? -3.561 -7.176 -14.867 1 96.75 100 ASN A C 1
ATOM 791 O O . ASN A 1 100 ? -4.59 -7.395 -14.227 1 96.75 100 ASN A O 1
ATOM 795 N N . THR A 1 101 ? -3.129 -7.945 -15.898 1 96.06 101 THR A N 1
ATOM 796 C CA . THR A 1 101 ? -3.967 -9.039 -16.359 1 96.06 101 THR A CA 1
ATOM 797 C C . THR A 1 101 ? -3.205 -10.359 -16.312 1 96.06 101 THR A C 1
ATOM 799 O O . THR A 1 101 ? -3.801 -11.438 -16.438 1 96.06 101 THR A O 1
ATOM 802 N N . GLN A 1 102 ? -1.883 -10.32 -16.062 1 98.31 102 GLN A N 1
ATOM 803 C CA . GLN A 1 102 ? -1.086 -11.539 -16.172 1 98.31 102 GLN A CA 1
ATOM 804 C C . GLN A 1 102 ? -0.197 -11.727 -14.953 1 98.31 102 GLN A C 1
ATOM 806 O O . GLN A 1 102 ? 1.01 -11.938 -15.078 1 98.31 102 GLN A O 1
ATOM 811 N N . PRO A 1 103 ? -0.777 -11.797 -13.82 1 98.62 103 PRO A N 1
ATOM 812 C CA . PRO A 1 103 ? 0.041 -12.055 -12.633 1 98.62 103 PRO A CA 1
ATOM 813 C C . PRO A 1 103 ? 0.588 -13.477 -12.586 1 98.62 103 PRO A C 1
ATOM 815 O O . PRO A 1 103 ? -0.101 -14.422 -12.992 1 98.62 103 PRO A O 1
ATOM 818 N N . LYS A 1 104 ? 1.825 -13.531 -12.117 1 98.81 104 LYS A N 1
ATOM 819 C CA . LYS A 1 104 ? 2.469 -14.828 -11.922 1 98.81 104 LYS A CA 1
ATOM 820 C C . LYS A 1 104 ? 2.338 -15.289 -10.469 1 98.81 104 LYS A C 1
ATOM 822 O O . LYS A 1 104 ? 2.271 -16.5 -10.203 1 98.81 104 LYS A O 1
ATOM 827 N N . LEU A 1 105 ? 2.354 -14.406 -9.578 1 98.94 105 LEU A N 1
ATOM 828 C CA . LEU A 1 105 ? 2.215 -14.586 -8.133 1 98.94 105 LEU A CA 1
ATOM 829 C C . LEU A 1 105 ? 1.181 -13.625 -7.562 1 98.94 105 LEU A C 1
ATOM 831 O O . LEU A 1 105 ? 1.192 -12.438 -7.883 1 98.94 105 LEU A O 1
ATOM 835 N N . ILE A 1 106 ? 0.227 -14.141 -6.797 1 98.88 106 ILE A N 1
ATOM 836 C CA . ILE A 1 106 ? -0.714 -13.32 -6.043 1 98.88 106 ILE A CA 1
ATOM 837 C C . ILE A 1 106 ? -0.638 -13.68 -4.559 1 98.88 106 ILE A C 1
ATOM 839 O O . ILE A 1 106 ? -0.619 -14.859 -4.199 1 98.88 106 ILE A O 1
ATOM 843 N N . VAL A 1 107 ? -0.602 -12.68 -3.691 1 98.88 107 VAL A N 1
ATOM 844 C CA . VAL A 1 107 ? -0.528 -12.859 -2.246 1 98.88 107 VAL A CA 1
ATOM 845 C C . VAL A 1 107 ? -1.688 -12.125 -1.575 1 98.88 107 VAL A C 1
ATOM 847 O O . VAL A 1 107 ? -1.965 -10.969 -1.891 1 98.88 107 VAL A O 1
ATOM 850 N N . GLU A 1 108 ? -2.377 -12.828 -0.737 1 97.75 108 GLU A N 1
ATOM 851 C CA . GLU A 1 108 ? -3.381 -12.242 0.148 1 97.75 108 GLU A CA 1
ATOM 852 C C . GLU A 1 108 ? -2.979 -12.398 1.612 1 97.75 108 GLU A C 1
ATOM 854 O O . GLU A 1 108 ? -2.553 -13.469 2.039 1 97.75 108 GLU A O 1
ATOM 859 N N . ILE A 1 109 ? -3.016 -11.344 2.314 1 97.44 109 ILE A N 1
ATOM 860 C CA . ILE A 1 109 ? -2.814 -11.367 3.76 1 97.44 109 ILE A CA 1
ATOM 861 C C . ILE A 1 109 ? -4.164 -11.477 4.469 1 97.44 109 ILE A C 1
ATOM 863 O O . ILE A 1 109 ? -5.023 -10.602 4.316 1 97.44 109 ILE A O 1
ATOM 867 N N . LEU A 1 110 ? -4.305 -12.492 5.23 1 95.25 110 LEU A N 1
ATOM 868 C CA . LEU A 1 110 ? -5.605 -12.891 5.758 1 95.25 110 LEU A CA 1
ATOM 869 C C . LEU A 1 110 ? -5.996 -12.031 6.953 1 95.25 110 LEU A C 1
ATOM 871 O O . LEU A 1 110 ? -5.129 -11.594 7.715 1 95.25 110 LEU A O 1
ATOM 875 N N . SER A 1 111 ? -7.203 -11.758 7 1 88.25 111 SER A N 1
ATOM 876 C CA . SER A 1 111 ? -7.852 -11.203 8.18 1 88.25 111 SER A CA 1
ATOM 877 C C . SER A 1 111 ? -9.133 -11.945 8.516 1 88.25 111 SER A C 1
ATOM 879 O O . SER A 1 111 ? -9.641 -12.719 7.699 1 88.25 111 SER A O 1
ATOM 881 N N . ASP A 1 112 ? -9.656 -11.75 9.758 1 83.56 112 ASP A N 1
ATOM 882 C CA . ASP A 1 112 ? -10.914 -12.391 10.125 1 83.56 112 ASP A CA 1
ATOM 883 C C . ASP A 1 112 ? -12.023 -12.039 9.133 1 83.56 112 ASP A C 1
ATOM 885 O O . ASP A 1 112 ? -12.812 -12.898 8.742 1 83.56 112 ASP A O 1
ATOM 889 N N . ALA A 1 113 ? -11.992 -10.867 8.664 1 78.44 113 ALA A N 1
ATOM 890 C CA . ALA A 1 113 ? -13.07 -10.328 7.84 1 78.44 113 ALA A CA 1
ATOM 891 C C . ALA A 1 113 ? -13 -10.867 6.414 1 78.44 113 ALA A C 1
ATOM 893 O O . ALA A 1 113 ? -14.023 -11.008 5.742 1 78.44 113 ALA A O 1
ATOM 894 N N . THR A 1 114 ? -11.812 -11.242 5.918 1 82.06 114 THR A N 1
ATOM 895 C CA . THR A 1 114 ? -11.703 -11.516 4.488 1 82.06 114 THR A CA 1
ATOM 896 C C . THR A 1 114 ? -11.25 -12.953 4.246 1 82.06 114 THR A C 1
ATOM 898 O O . THR A 1 114 ? -11.219 -13.414 3.105 1 82.06 114 THR A O 1
ATOM 901 N N . GLU A 1 115 ? -10.977 -13.656 5.289 1 90.31 115 GLU A N 1
ATOM 902 C CA . GLU A 1 115 ? -10.344 -14.961 5.133 1 90.31 115 GLU A CA 1
ATOM 903 C C . GLU A 1 115 ? -11.18 -15.875 4.234 1 90.31 115 GLU A C 1
ATOM 905 O O . GLU A 1 115 ? -10.656 -16.469 3.293 1 90.31 115 GLU A O 1
ATOM 910 N N . ARG A 1 116 ? -12.414 -16.078 4.508 1 88.88 116 ARG A N 1
ATOM 911 C CA . ARG A 1 116 ? -13.273 -16.953 3.713 1 88.88 116 ARG A CA 1
ATOM 912 C C . ARG A 1 116 ? -13.305 -16.5 2.256 1 88.88 116 ARG A C 1
ATOM 914 O O . ARG A 1 116 ? -13.211 -17.328 1.346 1 88.88 116 ARG A O 1
ATOM 921 N N . TYR A 1 117 ? -13.461 -15.273 2.035 1 88.19 117 TYR A N 1
ATOM 922 C CA . TYR A 1 117 ? -13.508 -14.68 0.703 1 88.19 117 TYR A CA 1
ATOM 923 C C . TYR A 1 117 ? -12.203 -14.922 -0.046 1 88.19 117 TYR A C 1
ATOM 925 O O . TYR A 1 117 ? -12.219 -15.344 -1.206 1 88.19 117 TYR A O 1
ATOM 933 N N . ASP A 1 118 ? -11.039 -14.703 0.602 1 92.25 118 ASP A N 1
ATOM 934 C CA . ASP A 1 118 ? -9.727 -14.891 0.001 1 92.25 118 ASP A CA 1
ATOM 935 C C . ASP A 1 118 ? -9.461 -16.359 -0.316 1 92.25 118 ASP A C 1
ATOM 937 O O . ASP A 1 118 ? -8.906 -16.688 -1.366 1 92.25 118 ASP A O 1
ATOM 941 N N . ARG A 1 119 ? -9.938 -17.219 0.578 1 95.12 119 ARG A N 1
ATOM 942 C CA . ARG A 1 119 ? -9.68 -18.641 0.438 1 95.12 119 ARG A CA 1
ATOM 943 C C . ARG A 1 119 ? -10.555 -19.266 -0.652 1 95.12 119 ARG A C 1
ATOM 945 O O . ARG A 1 119 ? -10.141 -20.203 -1.327 1 95.12 119 ARG A O 1
ATOM 952 N N . ALA A 1 120 ? -11.688 -18.766 -0.833 1 93.25 120 ALA A N 1
ATOM 953 C CA . ALA A 1 120 ? -12.641 -19.422 -1.715 1 93.25 120 ALA A CA 1
ATOM 954 C C . ALA A 1 120 ? -12.883 -18.609 -2.982 1 93.25 120 ALA A C 1
ATOM 956 O O . ALA A 1 120 ? -12.273 -18.875 -4.02 1 93.25 120 ALA A O 1
ATOM 957 N N . GLU A 1 121 ? -13.633 -17.5 -2.918 1 87.19 121 GLU A N 1
ATOM 958 C CA . GLU A 1 121 ? -14.109 -16.75 -4.074 1 87.19 121 GLU A CA 1
ATOM 959 C C . GLU A 1 121 ? -12.953 -16.172 -4.879 1 87.19 121 GLU A C 1
ATOM 961 O O . GLU A 1 121 ? -12.852 -16.406 -6.086 1 87.19 121 GLU A O 1
ATOM 966 N N . LYS A 1 122 ? -12.094 -15.422 -4.176 1 91.75 122 LYS A N 1
ATOM 967 C CA . LYS A 1 122 ? -10.977 -14.828 -4.906 1 91.75 122 LYS A CA 1
ATOM 968 C C . LYS A 1 122 ? -10.102 -15.898 -5.555 1 91.75 122 LYS A C 1
ATOM 970 O O . LYS A 1 122 ? -9.75 -15.797 -6.73 1 91.75 122 LYS A O 1
ATOM 975 N N . PHE A 1 123 ? -9.82 -16.953 -4.781 1 95.88 123 PHE A N 1
ATOM 976 C CA . PHE A 1 123 ? -8.969 -18.016 -5.297 1 95.88 123 PHE A CA 1
ATOM 977 C C . PHE A 1 123 ? -9.617 -18.688 -6.5 1 95.88 123 PHE A C 1
ATOM 979 O O . PHE A 1 123 ? -8.953 -18.953 -7.504 1 95.88 123 PHE A O 1
ATOM 986 N N . HIS A 1 124 ? -10.875 -18.906 -6.453 1 94.19 124 HIS A N 1
ATOM 987 C CA . HIS A 1 124 ? -11.617 -19.516 -7.551 1 94.19 124 HIS A CA 1
ATOM 988 C C . HIS A 1 124 ? -11.445 -18.719 -8.836 1 94.19 124 HIS A C 1
ATOM 990 O O . HIS A 1 124 ? -11.227 -19.297 -9.906 1 94.19 124 HIS A O 1
ATOM 996 N N . HIS A 1 125 ? -11.523 -17.453 -8.75 1 92.31 125 HIS A N 1
ATOM 997 C CA . HIS A 1 125 ? -11.406 -16.609 -9.93 1 92.31 125 HIS A CA 1
ATOM 998 C C . HIS A 1 125 ? -9.953 -16.484 -10.383 1 92.31 125 HIS A C 1
ATOM 1000 O O . HIS A 1 125 ? -9.656 -16.594 -11.57 1 92.31 125 HIS A O 1
ATOM 1006 N N . TYR A 1 126 ? -9.008 -16.297 -9.414 1 96.19 126 TYR A N 1
ATOM 1007 C CA . TYR A 1 126 ? -7.602 -16.141 -9.758 1 96.19 126 TYR A CA 1
ATOM 1008 C C . TYR A 1 126 ? -7.074 -17.344 -10.516 1 96.19 126 TYR A C 1
ATOM 1010 O O . TYR A 1 126 ? -6.266 -17.203 -11.43 1 96.19 126 TYR A O 1
ATOM 1018 N N . ARG A 1 127 ? -7.531 -18.516 -10.164 1 96.81 127 ARG A N 1
ATOM 1019 C CA . ARG A 1 127 ? -6.996 -19.734 -10.75 1 96.81 127 ARG A CA 1
ATOM 1020 C C . ARG A 1 127 ? -7.371 -19.844 -12.227 1 96.81 127 ARG A C 1
ATOM 1022 O O . ARG A 1 127 ? -6.816 -20.672 -12.953 1 96.81 127 ARG A O 1
ATOM 1029 N N . LYS A 1 128 ? -8.32 -19.078 -12.656 1 95.44 128 LYS A N 1
ATOM 1030 C CA . LYS A 1 128 ? -8.727 -19.094 -14.062 1 95.44 128 LYS A CA 1
ATOM 1031 C C . LYS A 1 128 ? -7.699 -18.375 -14.93 1 95.44 128 LYS A C 1
ATOM 1033 O O . LYS A 1 128 ? -7.723 -18.5 -16.156 1 95.44 128 LYS A O 1
ATOM 1038 N N . LEU A 1 129 ? -6.867 -17.578 -14.336 1 96.25 129 LEU A N 1
ATOM 1039 C CA . LEU A 1 129 ? -5.809 -16.891 -15.062 1 96.25 129 LEU A CA 1
ATOM 1040 C C . LEU A 1 129 ? -4.707 -17.875 -15.469 1 96.25 129 LEU A C 1
ATOM 1042 O O . LEU A 1 129 ? -4.074 -18.484 -14.602 1 96.25 129 LEU A O 1
ATOM 1046 N N . SER A 1 130 ? -4.43 -17.953 -16.734 1 97.25 130 SER A N 1
ATOM 1047 C CA . SER A 1 130 ? -3.422 -18.875 -17.219 1 97.25 130 SER A CA 1
ATOM 1048 C C . SER A 1 130 ? -2.021 -18.453 -16.797 1 97.25 130 SER A C 1
ATOM 1050 O O . SER A 1 130 ? -1.108 -19.281 -16.734 1 97.25 130 SER A O 1
ATOM 1052 N N . SER A 1 131 ? -1.857 -17.203 -16.438 1 98.25 131 SER A N 1
ATOM 1053 C CA . SER A 1 131 ? -0.549 -16.672 -16.062 1 98.25 131 SER A CA 1
ATOM 1054 C C . SER A 1 131 ? -0.212 -17.016 -14.617 1 98.25 131 SER A C 1
ATOM 1056 O O . SER A 1 131 ? 0.955 -16.969 -14.219 1 98.25 131 SER A O 1
ATOM 1058 N N . LEU A 1 132 ? -1.224 -17.328 -13.82 1 98.69 132 LEU A N 1
ATOM 1059 C CA . LEU A 1 132 ? -0.985 -17.5 -12.391 1 98.69 132 LEU A CA 1
ATOM 1060 C C . LEU A 1 132 ? -0.323 -18.844 -12.109 1 98.69 132 LEU A C 1
ATOM 1062 O O . LEU A 1 132 ? -0.887 -19.891 -12.414 1 98.69 132 LEU A O 1
ATOM 1066 N N . ASP A 1 133 ? 0.861 -18.781 -11.453 1 98.88 133 ASP A N 1
ATOM 1067 C CA . ASP A 1 133 ? 1.594 -20 -11.102 1 98.88 133 ASP A CA 1
ATOM 1068 C C . ASP A 1 133 ? 1.467 -20.312 -9.617 1 98.88 133 ASP A C 1
ATOM 1070 O O . ASP A 1 133 ? 1.599 -21.453 -9.203 1 98.88 133 ASP A O 1
ATOM 1074 N N . GLU A 1 134 ? 1.221 -19.281 -8.844 1 98.88 134 GLU A N 1
ATOM 1075 C CA . GLU A 1 134 ? 1.281 -19.453 -7.398 1 98.88 134 GLU A CA 1
ATOM 1076 C C . GLU A 1 134 ? 0.36 -18.453 -6.688 1 98.88 134 GLU A C 1
ATOM 1078 O O . GLU A 1 134 ? 0.335 -17.266 -7.023 1 98.88 134 GLU A O 1
ATOM 1083 N N . TYR A 1 135 ? -0.515 -18.953 -5.816 1 98.88 135 TYR A N 1
ATOM 1084 C CA . TYR A 1 135 ? -1.377 -18.188 -4.918 1 98.88 135 TYR A CA 1
ATOM 1085 C C . TYR A 1 135 ? -0.968 -18.391 -3.465 1 98.88 135 TYR A C 1
ATOM 1087 O O . TYR A 1 135 ? -0.792 -19.531 -3.016 1 98.88 135 TYR A O 1
ATOM 1095 N N . VAL A 1 136 ? -0.766 -17.297 -2.707 1 98.94 136 VAL A N 1
ATOM 1096 C CA . VAL A 1 136 ? -0.209 -17.391 -1.36 1 98.94 136 VAL A CA 1
ATOM 1097 C C . VAL A 1 136 ? -1.143 -16.688 -0.372 1 98.94 136 VAL A C 1
ATOM 1099 O O . VAL A 1 136 ? -1.628 -15.586 -0.636 1 98.94 136 VAL A O 1
ATOM 1102 N N . LEU A 1 137 ? -1.428 -17.359 0.678 1 98.75 137 LEU A N 1
ATOM 1103 C CA . LEU A 1 137 ? -2.174 -16.812 1.804 1 98.75 137 LEU A CA 1
ATOM 1104 C C . LEU A 1 137 ? -1.282 -16.688 3.033 1 98.75 137 LEU A C 1
ATOM 1106 O O . LEU A 1 137 ? -0.612 -17.641 3.426 1 98.75 137 LEU A O 1
ATOM 1110 N N . ILE A 1 138 ? -1.254 -15.492 3.625 1 98.75 138 ILE A N 1
ATOM 1111 C CA . ILE A 1 138 ? -0.419 -15.227 4.793 1 98.75 138 ILE A CA 1
ATOM 1112 C C . ILE A 1 138 ? -1.297 -14.844 5.98 1 98.75 138 ILE A C 1
ATOM 1114 O O . ILE A 1 138 ? -2.061 -13.875 5.906 1 98.75 138 ILE A O 1
ATOM 1118 N N . ALA A 1 139 ? -1.162 -15.586 7.027 1 97.5 139 ALA A N 1
ATOM 1119 C CA . ALA A 1 139 ? -1.871 -15.227 8.25 1 97.5 139 ALA A CA 1
ATOM 1120 C C . ALA A 1 139 ? -1.271 -13.977 8.891 1 97.5 139 ALA A C 1
ATOM 1122 O O . ALA A 1 139 ? -0.065 -13.742 8.789 1 97.5 139 ALA A O 1
ATOM 1123 N N . GLN A 1 140 ? -2.123 -13.234 9.555 1 96.25 140 GLN A N 1
ATOM 1124 C CA . GLN A 1 140 ? -1.569 -12.031 10.164 1 96.25 140 GLN A CA 1
ATOM 1125 C C . GLN A 1 140 ? -1.428 -12.203 11.68 1 96.25 140 GLN A C 1
ATOM 1127 O O . GLN A 1 140 ? -0.773 -11.398 12.336 1 96.25 140 GLN A O 1
ATOM 1132 N N . ASP A 1 141 ? -1.997 -13.289 12.219 1 93.75 141 ASP A N 1
ATOM 1133 C CA . ASP A 1 141 ? -2.027 -13.453 13.672 1 93.75 141 ASP A CA 1
ATOM 1134 C C . ASP A 1 141 ? -1.061 -14.547 14.117 1 93.75 141 ASP A C 1
ATOM 1136 O O . ASP A 1 141 ? -0.833 -14.727 15.32 1 93.75 141 ASP A O 1
ATOM 1140 N N . THR A 1 142 ? -0.522 -15.336 13.25 1 96.19 142 THR A N 1
ATOM 1141 C CA . THR A 1 142 ? 0.471 -16.375 13.492 1 96.19 142 THR A CA 1
ATOM 1142 C C . THR A 1 142 ? 1.411 -16.516 12.297 1 96.19 142 THR A C 1
ATOM 1144 O O . THR A 1 142 ? 1.049 -16.172 11.172 1 96.19 142 THR A O 1
ATOM 1147 N N . GLN A 1 143 ? 2.604 -16.984 12.547 1 97.81 143 GLN A N 1
ATOM 1148 C CA . GLN A 1 143 ? 3.533 -17.203 11.445 1 97.81 143 GLN A CA 1
ATOM 1149 C C . GLN A 1 143 ? 3.135 -18.422 10.617 1 97.81 143 GLN A C 1
ATOM 1151 O O . GLN A 1 143 ? 3.553 -19.547 10.914 1 97.81 143 GLN A O 1
ATOM 1156 N N . ARG A 1 144 ? 2.395 -18.172 9.672 1 98.19 144 ARG A N 1
ATOM 1157 C CA . ARG A 1 144 ? 1.828 -19.219 8.828 1 98.19 144 ARG A CA 1
ATOM 1158 C C . ARG A 1 144 ? 1.625 -18.719 7.398 1 98.19 144 ARG A C 1
ATOM 1160 O O . ARG A 1 144 ? 0.939 -17.719 7.176 1 98.19 144 ARG A O 1
ATOM 1167 N N . VAL A 1 145 ? 2.264 -19.406 6.496 1 98.81 145 VAL A N 1
ATOM 1168 C CA . VAL A 1 145 ? 2.166 -19.078 5.078 1 98.81 145 VAL A CA 1
ATOM 1169 C C . VAL A 1 145 ? 1.722 -20.312 4.293 1 98.81 145 VAL A C 1
ATOM 1171 O O . VAL A 1 145 ? 2.322 -21.375 4.414 1 98.81 145 VAL A O 1
ATOM 1174 N N . GLU A 1 146 ? 0.67 -20.156 3.527 1 98.88 146 GLU A N 1
ATOM 1175 C CA . GLU A 1 146 ? 0.136 -21.203 2.662 1 98.88 146 GLU A CA 1
ATOM 1176 C C . GLU A 1 146 ? 0.385 -20.891 1.19 1 98.88 146 GLU A C 1
ATOM 1178 O O . GLU A 1 146 ? -0.024 -19.844 0.7 1 98.88 146 GLU A O 1
ATOM 1183 N N . CYS A 1 147 ? 1.035 -21.844 0.546 1 98.88 147 CYS A N 1
ATOM 1184 C CA . CYS A 1 147 ? 1.298 -21.672 -0.877 1 98.88 147 CYS A CA 1
ATOM 1185 C C . CYS A 1 147 ? 0.551 -22.719 -1.7 1 98.88 147 CYS A C 1
ATOM 1187 O O . CYS A 1 147 ? 0.552 -23.891 -1.358 1 98.88 147 CYS A O 1
ATOM 1189 N N . TYR A 1 148 ? -0.125 -22.25 -2.734 1 98.81 148 TYR A N 1
ATOM 1190 C CA . TYR A 1 148 ? -0.78 -23.078 -3.74 1 98.81 148 TYR A CA 1
ATOM 1191 C C . TYR A 1 148 ? -0.155 -22.859 -5.113 1 98.81 148 TYR A C 1
ATOM 1193 O O . TYR A 1 148 ? -0.057 -21.719 -5.59 1 98.81 148 TYR A O 1
ATOM 1201 N N . ARG A 1 149 ? 0.206 -23.969 -5.73 1 98.75 149 ARG A N 1
ATOM 1202 C CA . ARG A 1 149 ? 0.942 -23.859 -6.984 1 98.75 149 ARG A CA 1
ATOM 1203 C C . ARG A 1 149 ? 0.237 -24.609 -8.109 1 98.75 149 ARG A C 1
ATOM 1205 O O . ARG A 1 149 ? -0.25 -25.719 -7.898 1 98.75 149 ARG A O 1
ATOM 1212 N N . ARG A 1 150 ? 0.225 -24 -9.227 1 98.56 150 ARG A N 1
ATOM 1213 C CA . ARG A 1 150 ? -0.436 -24.609 -10.383 1 98.56 150 ARG A CA 1
ATOM 1214 C C . ARG A 1 150 ? 0.209 -25.953 -10.742 1 98.56 150 ARG A C 1
ATOM 1216 O O . ARG A 1 150 ? -0.488 -26.938 -10.953 1 98.56 150 ARG A O 1
ATOM 1223 N N . ASP A 1 151 ? 1.513 -26.031 -10.82 1 97.81 151 ASP A N 1
ATOM 1224 C CA . ASP A 1 151 ? 2.227 -27.219 -11.266 1 97.81 151 ASP A CA 1
ATOM 1225 C C . ASP A 1 151 ? 2.123 -28.344 -10.242 1 97.81 151 ASP A C 1
ATOM 1227 O O . ASP A 1 151 ? 2.557 -29.469 -10.5 1 97.81 151 ASP A O 1
ATOM 1231 N N . GLU A 1 152 ? 1.528 -28.078 -9.141 1 98.12 152 GLU A N 1
ATOM 1232 C CA . GLU A 1 152 ? 1.287 -29.062 -8.102 1 98.12 152 GLU A CA 1
ATOM 1233 C C . GLU A 1 152 ? -0.207 -29.266 -7.859 1 98.12 152 GLU A C 1
ATOM 1235 O O . GLU A 1 152 ? -0.622 -29.594 -6.75 1 98.12 152 GLU A O 1
ATOM 1240 N N . GLN A 1 153 ? -0.985 -28.891 -8.82 1 97.44 153 GLN A N 1
ATOM 1241 C CA . GLN A 1 153 ? -2.434 -29.062 -8.836 1 97.44 153 GLN A CA 1
ATOM 1242 C C . GLN A 1 153 ? -3.092 -28.297 -7.695 1 97.44 153 GLN A C 1
ATOM 1244 O O . GLN A 1 153 ? -4.09 -28.75 -7.129 1 97.44 153 GLN A O 1
ATOM 1249 N N . TRP A 1 154 ? -2.416 -27.25 -7.266 1 98.19 154 TRP A N 1
ATOM 1250 C CA . TRP A 1 154 ? -2.922 -26.328 -6.262 1 98.19 154 TRP A CA 1
ATOM 1251 C C . TRP A 1 154 ? -3.02 -27 -4.895 1 98.19 154 TRP A C 1
ATOM 1253 O O . TRP A 1 154 ? -3.871 -26.641 -4.078 1 98.19 154 TRP A O 1
ATOM 1263 N N . ASP A 1 155 ? -2.123 -27.953 -4.695 1 98 155 ASP A N 1
ATOM 1264 C CA . ASP A 1 155 ? -2.037 -28.562 -3.367 1 98 155 ASP A CA 1
ATOM 1265 C C . ASP A 1 155 ? -1.401 -27.594 -2.369 1 98 155 ASP A C 1
ATOM 1267 O O . ASP A 1 155 ? -0.473 -26.859 -2.713 1 98 155 ASP A O 1
ATOM 1271 N N . LEU A 1 156 ? -1.821 -27.719 -1.124 1 98.06 156 LEU A N 1
ATOM 1272 C CA . LEU A 1 156 ? -1.338 -26.828 -0.072 1 98.06 156 LEU A CA 1
ATOM 1273 C C . LEU A 1 156 ? 0.105 -27.156 0.295 1 98.06 156 LEU A C 1
ATOM 1275 O O . LEU A 1 156 ? 0.439 -28.328 0.545 1 98.06 156 LEU A O 1
ATOM 1279 N N . ARG A 1 157 ? 0.974 -26.203 0.265 1 98.38 157 ARG A N 1
ATOM 1280 C CA . ARG A 1 157 ? 2.285 -26.203 0.905 1 98.38 157 ARG A CA 1
ATOM 1281 C C . ARG A 1 157 ? 2.322 -25.219 2.07 1 98.38 157 ARG A C 1
ATOM 1283 O O . ARG A 1 157 ? 2.188 -24 1.872 1 98.38 157 ARG A O 1
ATOM 1290 N N . LEU A 1 158 ? 2.529 -25.75 3.211 1 98.44 158 LEU A N 1
ATOM 1291 C CA . LEU A 1 158 ? 2.447 -24.953 4.43 1 98.44 158 LEU A CA 1
ATOM 1292 C C . LEU A 1 158 ? 3.84 -24.625 4.965 1 98.44 158 LEU A C 1
ATOM 1294 O O . LEU A 1 158 ? 4.711 -25.5 4.992 1 98.44 158 LEU A O 1
ATOM 1298 N N . PHE A 1 159 ? 4.066 -23.391 5.324 1 98.62 159 PHE A N 1
ATOM 1299 C CA . PHE A 1 159 ? 5.277 -22.938 5.996 1 98.62 159 PHE A CA 1
ATOM 1300 C C . PHE A 1 159 ? 4.945 -22.297 7.344 1 98.62 159 PHE A C 1
ATOM 1302 O O . PHE A 1 159 ? 3.965 -21.562 7.457 1 98.62 159 PHE A O 1
ATOM 1309 N N . GLN A 1 160 ? 5.789 -22.609 8.281 1 97.56 160 GLN A N 1
ATOM 1310 C CA . GLN A 1 160 ? 5.555 -22.109 9.633 1 97.56 160 GLN A CA 1
ATOM 1311 C C . GLN A 1 160 ? 6.848 -21.609 10.273 1 97.56 160 GLN A C 1
ATOM 1313 O O . GLN A 1 160 ? 7.883 -21.531 9.609 1 97.56 160 GLN A O 1
ATOM 1318 N N . GLN A 1 161 ? 6.617 -21.266 11.492 1 96.06 161 GLN A N 1
ATOM 1319 C CA . GLN A 1 161 ? 7.719 -20.641 12.234 1 96.06 161 GLN A CA 1
ATOM 1320 C C . GLN A 1 161 ? 9 -21.469 12.094 1 96.06 161 GLN A C 1
ATOM 1322 O O . GLN A 1 161 ? 8.977 -22.688 12.227 1 96.06 161 GLN A O 1
ATOM 1327 N N . GLY A 1 162 ? 10.141 -20.781 11.781 1 96.31 162 GLY A N 1
ATOM 1328 C CA . GLY A 1 162 ? 11.438 -21.438 11.695 1 96.31 162 GLY A CA 1
ATOM 1329 C C . GLY A 1 162 ? 11.773 -21.922 10.297 1 96.31 162 GLY A C 1
ATOM 1330 O O . GLY A 1 162 ? 12.891 -22.375 10.039 1 96.31 162 GLY A O 1
ATOM 1331 N N . GLN A 1 163 ? 10.852 -21.734 9.375 1 98.19 163 GLN A N 1
ATOM 1332 C CA . GLN A 1 163 ? 11.078 -22.219 8.016 1 98.19 163 GLN A CA 1
ATOM 1333 C C . GLN A 1 163 ? 11.297 -21.047 7.055 1 98.19 163 GLN A C 1
ATOM 1335 O O . GLN A 1 163 ? 10.945 -19.906 7.363 1 98.19 163 GLN A O 1
ATOM 1340 N N . ALA A 1 164 ? 11.93 -21.359 5.973 1 98.56 164 ALA A N 1
ATOM 1341 C CA . ALA A 1 164 ? 12.023 -20.406 4.863 1 98.56 164 ALA A CA 1
ATOM 1342 C C . ALA A 1 164 ? 10.922 -20.656 3.838 1 98.56 164 ALA A C 1
ATOM 1344 O O . ALA A 1 164 ? 10.688 -21.797 3.43 1 98.56 164 ALA A O 1
ATOM 1345 N N . VAL A 1 165 ? 10.258 -19.641 3.523 1 98.75 165 VAL A N 1
ATOM 1346 C CA . VAL A 1 165 ? 9.195 -19.734 2.527 1 98.75 165 VAL A CA 1
ATOM 1347 C C . VAL A 1 165 ? 9.797 -19.656 1.125 1 98.75 165 VAL A C 1
ATOM 1349 O O . VAL A 1 165 ? 10.531 -18.719 0.81 1 98.75 165 VAL A O 1
ATOM 1352 N N . PHE A 1 166 ? 9.492 -20.625 0.347 1 98.69 166 PHE A N 1
ATOM 1353 C CA . PHE A 1 166 ? 9.93 -20.641 -1.043 1 98.69 166 PHE A CA 1
ATOM 1354 C C . PHE A 1 166 ? 8.789 -20.25 -1.976 1 98.69 166 PHE A C 1
ATOM 1356 O O . PHE A 1 166 ? 7.84 -21.016 -2.158 1 98.69 166 PHE A O 1
ATOM 1363 N N . PHE A 1 167 ? 8.891 -19.047 -2.537 1 98.75 167 PHE A N 1
ATOM 1364 C CA . PHE A 1 167 ? 7.98 -18.641 -3.602 1 98.75 167 PHE A CA 1
ATOM 1365 C C . PHE A 1 167 ? 8.469 -19.141 -4.953 1 98.75 167 PHE A C 1
ATOM 1367 O O . PHE A 1 167 ? 9.227 -18.453 -5.641 1 98.75 167 PHE A O 1
ATOM 1374 N N . ALA A 1 168 ? 7.992 -20.203 -5.387 1 98.62 168 ALA A N 1
ATOM 1375 C CA . ALA A 1 168 ? 8.523 -20.953 -6.52 1 98.62 168 ALA A CA 1
ATOM 1376 C C . ALA A 1 168 ? 8.289 -20.203 -7.828 1 98.62 168 ALA A C 1
ATOM 1378 O O . ALA A 1 168 ? 9.133 -20.234 -8.734 1 98.62 168 ALA A O 1
ATOM 1379 N N . SER A 1 169 ? 7.172 -19.547 -7.941 1 98.69 169 SER A N 1
ATOM 1380 C CA . SER A 1 169 ? 6.785 -18.875 -9.172 1 98.69 169 SER A CA 1
ATOM 1381 C C . SER A 1 169 ? 7.82 -17.828 -9.578 1 98.69 169 SER A C 1
ATOM 1383 O O . SER A 1 169 ? 7.984 -17.531 -10.766 1 98.69 169 SER A O 1
ATOM 1385 N N . ILE A 1 170 ? 8.531 -17.281 -8.578 1 98.69 170 ILE A N 1
ATOM 1386 C CA . ILE A 1 170 ? 9.492 -16.219 -8.891 1 98.69 170 ILE A CA 1
ATOM 1387 C C . ILE A 1 170 ? 10.875 -16.609 -8.375 1 98.69 170 ILE A C 1
ATOM 1389 O O . ILE A 1 170 ? 11.805 -15.797 -8.414 1 98.69 170 ILE A O 1
ATOM 1393 N N . GLY A 1 171 ? 11 -17.766 -7.859 1 98.5 171 GLY A N 1
ATOM 1394 C CA . GLY A 1 171 ? 12.289 -18.25 -7.387 1 98.5 171 GLY A CA 1
ATOM 1395 C C . GLY A 1 171 ? 12.828 -17.469 -6.203 1 98.5 171 GLY A C 1
ATOM 1396 O O . GLY A 1 171 ? 14.031 -17.234 -6.102 1 98.5 171 GLY A O 1
ATOM 1397 N N . CYS A 1 172 ? 11.992 -17.031 -5.305 1 98.75 172 CYS A N 1
ATOM 1398 C CA . CYS A 1 172 ? 12.367 -16.188 -4.172 1 98.75 172 CYS A CA 1
ATOM 1399 C C . CYS A 1 172 ? 12.242 -16.953 -2.859 1 98.75 172 CYS A C 1
ATOM 1401 O O . CYS A 1 172 ? 11.25 -17.656 -2.635 1 98.75 172 CYS A O 1
ATOM 1403 N N . VAL A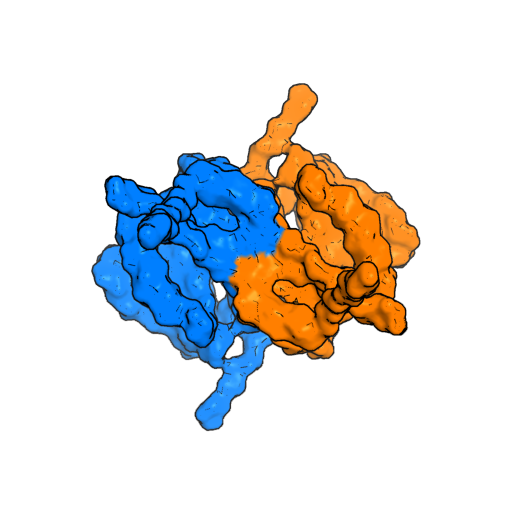 1 173 ? 13.219 -16.828 -2.023 1 98.81 173 VAL A N 1
ATOM 1404 C CA . VAL A 1 173 ? 13.188 -17.438 -0.695 1 98.81 173 VAL A CA 1
ATOM 1405 C C . VAL A 1 173 ? 13.234 -16.344 0.37 1 98.81 173 VAL A C 1
ATOM 1407 O O . VAL A 1 173 ? 14.07 -15.445 0.312 1 98.81 173 VAL A O 1
ATOM 1410 N N . VAL A 1 174 ? 12.312 -16.422 1.315 1 98.69 174 VAL A N 1
ATOM 1411 C CA . VAL A 1 174 ? 12.258 -15.469 2.424 1 98.69 174 VAL A CA 1
ATOM 1412 C C . VAL A 1 174 ? 12.039 -16.219 3.736 1 98.69 174 VAL A C 1
ATOM 1414 O O . VAL A 1 174 ? 11.109 -17.031 3.85 1 98.69 174 VAL A O 1
ATOM 1417 N N . ASP A 1 175 ? 12.906 -15.977 4.707 1 98.62 175 ASP A N 1
ATOM 1418 C CA . ASP A 1 175 ? 12.633 -16.531 6.027 1 98.62 175 ASP A CA 1
ATOM 1419 C C . ASP A 1 175 ? 11.297 -16.031 6.574 1 98.62 175 ASP A C 1
ATOM 1421 O O . ASP A 1 175 ? 11.008 -14.828 6.512 1 98.62 175 ASP A O 1
ATOM 1425 N N . ILE A 1 176 ? 10.562 -17 7.125 1 98.5 176 ILE A N 1
ATOM 1426 C CA . ILE A 1 176 ? 9.242 -16.594 7.609 1 98.5 176 ILE A CA 1
ATOM 1427 C C . ILE A 1 176 ? 9.398 -15.555 8.711 1 98.5 176 ILE A C 1
ATOM 1429 O O . ILE A 1 176 ? 8.578 -14.641 8.828 1 98.5 176 ILE A O 1
ATOM 1433 N N . GLY A 1 177 ? 10.406 -15.617 9.492 1 97.75 177 GLY A N 1
ATOM 1434 C CA . GLY A 1 177 ? 10.688 -14.586 10.477 1 97.75 177 GLY A CA 1
ATOM 1435 C C . GLY A 1 177 ? 10.852 -13.203 9.867 1 97.75 177 GLY A C 1
ATOM 1436 O O . GLY A 1 177 ? 10.453 -12.203 10.477 1 97.75 177 GLY A O 1
ATOM 1437 N N . ASP A 1 178 ? 11.422 -13.117 8.695 1 98.19 178 ASP A N 1
ATOM 1438 C CA . ASP A 1 178 ? 11.617 -11.844 8.008 1 98.19 178 ASP A CA 1
ATOM 1439 C C . ASP A 1 178 ? 10.289 -11.281 7.508 1 98.19 178 ASP A C 1
ATOM 1441 O O . ASP A 1 178 ? 10.102 -10.062 7.473 1 98.19 178 ASP A O 1
ATOM 1445 N N . ILE A 1 179 ? 9.352 -12.156 7.168 1 98.44 179 ILE A N 1
ATOM 1446 C CA . ILE A 1 179 ? 8.031 -11.727 6.727 1 98.44 179 ILE A CA 1
ATOM 1447 C C . ILE A 1 179 ? 7.297 -11.047 7.883 1 98.44 179 ILE A C 1
ATOM 1449 O O . ILE A 1 179 ? 6.574 -10.07 7.68 1 98.44 179 ILE A O 1
ATOM 1453 N N . TYR A 1 180 ? 7.594 -11.516 9.078 1 97.94 180 TYR A N 1
ATOM 1454 C CA . TYR A 1 180 ? 6.863 -11.039 10.242 1 97.94 180 TYR A CA 1
ATOM 1455 C C . TYR A 1 180 ? 7.742 -10.141 11.102 1 97.94 180 TYR A C 1
ATOM 1457 O O . TYR A 1 180 ? 7.402 -9.844 12.25 1 97.94 180 TYR A O 1
ATOM 1465 N N . GLU A 1 181 ? 8.844 -9.766 10.602 1 96.88 181 GLU A N 1
ATOM 1466 C CA . GLU A 1 181 ? 9.766 -8.93 11.375 1 96.88 181 GLU A CA 1
ATOM 1467 C C . GLU A 1 181 ? 9.062 -7.684 11.906 1 96.88 181 GLU A C 1
ATOM 1469 O O . GLU A 1 181 ? 8.367 -6.992 11.156 1 96.88 181 GLU A O 1
ATOM 1474 N N . GLY A 1 182 ? 9.195 -7.41 13.219 1 93.94 182 GLY A N 1
ATOM 1475 C CA . GLY A 1 182 ? 8.602 -6.23 13.828 1 93.94 182 GLY A CA 1
ATOM 1476 C C . GLY A 1 182 ? 7.258 -6.508 14.484 1 93.94 182 GLY A C 1
ATOM 1477 O O . GLY A 1 182 ? 6.684 -5.625 15.125 1 93.94 182 GLY A O 1
ATOM 1478 N N . LEU A 1 183 ? 6.73 -7.711 14.312 1 93.69 183 LEU A N 1
ATOM 1479 C CA . LEU A 1 183 ? 5.457 -8.086 14.922 1 93.69 183 LEU A CA 1
ATOM 1480 C C . LEU A 1 183 ? 5.672 -8.969 16.141 1 93.69 183 LEU A C 1
ATOM 1482 O O . LEU A 1 183 ? 6.551 -9.828 16.141 1 93.69 183 LEU A O 1
ATOM 1486 N N . ARG A 1 184 ? 4.961 -8.664 17.234 1 86.62 184 ARG A N 1
ATOM 1487 C CA . ARG A 1 184 ? 4.887 -9.547 18.406 1 86.62 184 ARG A CA 1
ATOM 1488 C C . ARG A 1 184 ? 3.658 -10.445 18.328 1 86.62 184 ARG A C 1
ATOM 1490 O O . ARG A 1 184 ? 2.551 -10.016 18.656 1 86.62 184 ARG A O 1
ATOM 1497 N N . LEU A 1 185 ? 3.693 -11.617 17.859 1 85.5 185 LEU A N 1
ATOM 1498 C CA . LEU A 1 185 ? 2.559 -12.523 17.688 1 85.5 185 LEU A CA 1
ATOM 1499 C C . LEU A 1 185 ? 2.436 -13.469 18.875 1 85.5 185 LEU A C 1
ATOM 1501 O O . LEU A 1 185 ? 3.441 -13.977 19.375 1 85.5 185 LEU A O 1
ATOM 1505 N N . GLY A 1 186 ? 2.232 -13.039 20.328 1 61.19 186 GLY A N 1
ATOM 1506 C CA . GLY A 1 186 ? 2.182 -13.789 21.578 1 61.19 186 GLY A CA 1
ATOM 1507 C C . GLY A 1 186 ? 1.782 -15.242 21.375 1 61.19 186 GLY A C 1
ATOM 1508 O O . GLY A 1 186 ? 1.171 -15.594 20.375 1 61.19 186 GLY A O 1
ATOM 1509 N N . LYS A 1 187 ? 2.562 -16.297 22.234 1 44.16 187 LYS A N 1
ATOM 1510 C CA . LYS A 1 187 ? 2.477 -17.719 22.578 1 44.16 187 LYS A CA 1
ATOM 1511 C C . LYS A 1 187 ? 1.093 -18.062 23.125 1 44.16 187 LYS A C 1
ATOM 1513 O O . LYS A 1 187 ? 0.65 -17.5 24.125 1 44.16 187 LYS A O 1
ATOM 1518 N N . ASP A 1 188 ? -0.121 -18.031 22.516 1 36.09 188 ASP A N 1
ATOM 1519 C CA . ASP A 1 188 ? -0.99 -18.922 23.281 1 36.09 188 ASP A CA 1
ATOM 1520 C C . ASP A 1 188 ? -0.303 -20.25 23.562 1 36.09 188 ASP A C 1
ATOM 1522 O O . ASP A 1 188 ? -0.941 -21.203 24.016 1 36.09 188 ASP A O 1
ATOM 1526 N N . GLY A 1 189 ? 1.102 -20.5 23.531 1 25.7 189 GLY A N 1
ATOM 1527 C CA . GLY A 1 189 ? 1.254 -21.625 24.453 1 25.7 189 GLY A CA 1
ATOM 1528 C C . GLY A 1 189 ? 1.01 -21.234 25.906 1 25.7 189 GLY A C 1
ATOM 1529 O O . GLY A 1 189 ? 1.058 -20.062 26.25 1 25.7 189 GLY A O 1
ATOM 1530 N N . MET B 1 1 ? -37.219 25.969 9.867 1 23.19 1 MET B N 1
ATOM 1531 C CA . MET B 1 1 ? -36.062 25.781 9 1 23.19 1 MET B CA 1
ATOM 1532 C C . MET B 1 1 ? -35.031 24.891 9.672 1 23.19 1 MET B C 1
ATOM 1534 O O . MET B 1 1 ? -34.406 25.297 10.656 1 23.19 1 MET B O 1
ATOM 1538 N N . ALA B 1 2 ? -35.188 23.641 9.945 1 36.19 2 ALA B N 1
ATOM 1539 C CA . ALA B 1 2 ? -34.438 22.781 10.875 1 36.19 2 ALA B CA 1
ATOM 1540 C C . ALA B 1 2 ? -32.969 22.828 10.586 1 36.19 2 ALA B C 1
ATOM 1542 O O . ALA B 1 2 ? -32.531 22.656 9.438 1 36.19 2 ALA B O 1
ATOM 1543 N N . LEU B 1 3 ? -32.156 23.688 11.242 1 33.59 3 LEU B N 1
ATOM 1544 C CA . LEU B 1 3 ? -30.703 23.844 11.086 1 33.59 3 LEU B CA 1
ATOM 1545 C C . LEU B 1 3 ? -30.031 22.484 10.82 1 33.59 3 LEU B C 1
ATOM 1547 O O . LEU B 1 3 ? -30.125 21.578 11.641 1 33.59 3 LEU B O 1
ATOM 1551 N N . ALA B 1 4 ? -30.125 22.062 9.734 1 39.84 4 ALA B N 1
ATOM 1552 C CA . ALA B 1 4 ? -29.453 20.828 9.352 1 39.84 4 ALA B CA 1
ATOM 1553 C C . ALA B 1 4 ? -28.156 20.641 10.133 1 39.84 4 ALA B C 1
ATOM 1555 O O . ALA B 1 4 ? -27.219 21.438 9.992 1 39.84 4 ALA B O 1
ATOM 1556 N N . GLU B 1 5 ? -28.094 20.438 11.422 1 38.81 5 GLU B N 1
ATOM 1557 C CA . GLU B 1 5 ? -26.938 20.297 12.312 1 38.81 5 GLU B CA 1
ATOM 1558 C C . GLU B 1 5 ? -25.828 19.469 11.664 1 38.81 5 GLU B C 1
ATOM 1560 O O . GLU B 1 5 ? -26.094 18.375 11.164 1 38.81 5 GLU B O 1
ATOM 1565 N N . 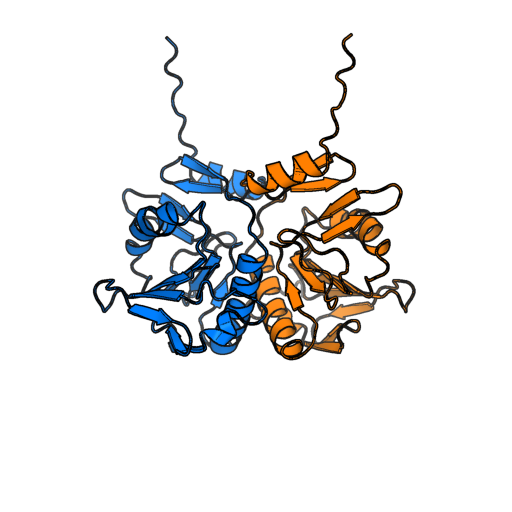ASN B 1 6 ? -25.016 20.047 10.828 1 45.78 6 ASN B N 1
ATOM 1566 C CA . ASN B 1 6 ? -23.844 19.422 10.203 1 45.78 6 ASN B CA 1
ATOM 1567 C C . ASN B 1 6 ? -23.156 18.453 11.156 1 45.78 6 ASN B C 1
ATOM 1569 O O . ASN B 1 6 ? -22.5 18.859 12.109 1 45.78 6 ASN B O 1
ATOM 1573 N N . LEU B 1 7 ? -23.703 17.438 11.57 1 53.84 7 LEU B N 1
ATOM 1574 C CA . LEU B 1 7 ? -23.25 16.484 12.586 1 53.84 7 LEU B CA 1
ATOM 1575 C C . LEU B 1 7 ? -21.859 15.969 12.266 1 53.84 7 LEU B C 1
ATOM 1577 O O . LEU B 1 7 ? -21.641 15.328 11.234 1 53.84 7 LEU B O 1
ATOM 1581 N N . LYS B 1 8 ? -20.812 16.781 12.883 1 66.44 8 LYS B N 1
ATOM 1582 C CA . LYS B 1 8 ? -19.422 16.328 12.852 1 66.44 8 LYS B CA 1
ATOM 1583 C C . LYS B 1 8 ? -19.297 14.906 13.383 1 66.44 8 LYS B C 1
ATOM 1585 O O . LYS B 1 8 ? -20 14.516 14.312 1 66.44 8 LYS B O 1
ATOM 1590 N N . ILE B 1 9 ? -18.672 14.078 12.57 1 69.31 9 ILE B N 1
ATOM 1591 C CA . ILE B 1 9 ? -18.375 12.703 12.961 1 69.31 9 ILE B CA 1
ATOM 1592 C C . ILE B 1 9 ? -17.281 12.695 14.016 1 69.31 9 ILE B C 1
ATOM 1594 O O . ILE B 1 9 ? -16.297 13.43 13.898 1 69.31 9 ILE B O 1
ATOM 1598 N N . SER B 1 10 ? -17.516 12.086 15.156 1 71.12 10 SER B N 1
ATOM 1599 C CA . SER B 1 10 ? -16.484 11.969 16.188 1 71.12 10 SER B CA 1
ATOM 1600 C C . SER B 1 10 ? -15.312 11.133 15.695 1 71.12 10 SER B C 1
ATOM 1602 O O . SER B 1 10 ? -15.438 10.375 14.734 1 71.12 10 SER B O 1
ATOM 1604 N N . VAL B 1 11 ? -14.188 11.258 16.297 1 70.38 11 VAL B N 1
ATOM 1605 C CA . VAL B 1 11 ? -13.016 10.438 15.992 1 70.38 11 VAL B CA 1
ATOM 1606 C C . VAL B 1 11 ? -13.359 8.961 16.156 1 70.38 11 VAL B C 1
ATOM 1608 O O . VAL B 1 11 ? -12.984 8.133 15.328 1 70.38 11 VAL B O 1
ATOM 1611 N N . GLU B 1 12 ? -14.016 8.672 17.281 1 71.88 12 GLU B N 1
ATOM 1612 C CA . GLU B 1 12 ? -14.398 7.285 17.547 1 71.88 12 GLU B CA 1
ATOM 1613 C C . GLU B 1 12 ? -15.266 6.73 16.422 1 71.88 12 GLU B C 1
ATOM 1615 O O . GLU B 1 12 ? -15.023 5.633 15.922 1 71.88 12 GLU B O 1
ATOM 1620 N N . ASP B 1 13 ? -16.219 7.57 16.078 1 69.75 13 ASP B N 1
ATOM 1621 C CA . ASP B 1 13 ? -17.109 7.145 14.992 1 69.75 13 ASP B CA 1
ATOM 1622 C C . ASP B 1 13 ? -16.344 7.004 13.68 1 69.75 13 ASP B C 1
ATOM 1624 O O . ASP B 1 13 ? -16.594 6.078 12.906 1 69.75 13 ASP B O 1
ATOM 1628 N N . TYR B 1 14 ? -15.406 7.863 13.453 1 70.44 14 TYR B N 1
ATOM 1629 C CA . TYR B 1 14 ? -14.578 7.805 12.25 1 70.44 14 TYR B CA 1
ATOM 1630 C C . TYR B 1 14 ? -13.75 6.527 12.227 1 70.44 14 TYR B C 1
ATOM 1632 O O . TYR B 1 14 ? -13.766 5.785 11.242 1 70.44 14 TYR B O 1
ATOM 1640 N N . LEU B 1 15 ? -13.102 6.195 13.273 1 69.5 15 LEU B N 1
ATOM 1641 C CA . LEU B 1 15 ? -12.234 5.027 13.32 1 69.5 15 LEU B CA 1
ATOM 1642 C C . LEU B 1 15 ? -13.039 3.74 13.195 1 69.5 15 LEU B C 1
ATOM 1644 O O . LEU B 1 15 ? -12.625 2.805 12.508 1 69.5 15 LEU B O 1
ATOM 1648 N N . GLN B 1 16 ? -14.188 3.672 13.844 1 68.56 16 GLN B N 1
ATOM 1649 C CA . GLN B 1 16 ? -15.047 2.502 13.719 1 68.56 16 GLN B CA 1
ATOM 1650 C C . GLN B 1 16 ? -15.555 2.342 12.289 1 68.56 16 GLN B C 1
ATOM 1652 O O . GLN B 1 16 ? -15.625 1.227 11.773 1 68.56 16 GLN B O 1
ATOM 1657 N N . GLY B 1 17 ? -15.891 3.514 11.758 1 66.62 17 GLY B N 1
ATOM 1658 C CA . GLY B 1 17 ? -16.344 3.486 10.375 1 66.62 17 GLY B CA 1
ATOM 1659 C C . GLY B 1 17 ? -15.266 3.014 9.414 1 66.62 17 GLY B C 1
ATOM 1660 O O . GLY B 1 17 ? -15.555 2.283 8.461 1 66.62 17 GLY B O 1
ATOM 1661 N N . GLU B 1 18 ? -14.039 3.506 9.758 1 63.12 18 GLU B N 1
ATOM 1662 C CA . GLU B 1 18 ? -12.93 3.105 8.898 1 63.12 18 GLU B CA 1
ATOM 1663 C C . GLU B 1 18 ? -12.727 1.595 8.938 1 63.12 18 GLU B C 1
ATOM 1665 O O . GLU B 1 18 ? -12.359 0.989 7.926 1 63.12 18 GLU B O 1
ATOM 1670 N N . LEU B 1 19 ? -12.961 0.961 10.109 1 62.47 19 LEU B N 1
ATOM 1671 C CA . LEU B 1 19 ? -12.812 -0.482 10.25 1 62.47 19 LEU B CA 1
ATOM 1672 C C . LEU B 1 19 ? -13.867 -1.225 9.438 1 62.47 19 LEU B C 1
ATOM 1674 O O . LEU B 1 19 ? -13.664 -2.381 9.062 1 62.47 19 LEU B O 1
ATOM 1678 N N . LEU B 1 20 ? -14.961 -0.46 9.32 1 57.91 20 LEU B N 1
ATOM 1679 C CA . LEU B 1 20 ? -16.094 -1.088 8.648 1 57.91 20 LEU B CA 1
ATOM 1680 C C . LEU B 1 20 ? -16.172 -0.629 7.195 1 57.91 20 LEU B C 1
ATOM 1682 O O . LEU B 1 20 ? -17.062 -1.072 6.453 1 57.91 20 LEU B O 1
ATOM 1686 N N . SER B 1 21 ? -15.32 0.393 7.117 1 54.41 21 SER B N 1
ATOM 1687 C CA . SER B 1 21 ? -15.422 1.017 5.801 1 54.41 21 SER B CA 1
ATOM 1688 C C . SER B 1 21 ? -14.484 0.355 4.801 1 54.41 21 SER B C 1
ATOM 1690 O O . SER B 1 21 ? -13.352 -0.001 5.145 1 54.41 21 SER B O 1
ATOM 1692 N N . TYR B 1 22 ? -14.984 0.219 3.766 1 51.88 22 TYR B N 1
ATOM 1693 C CA . TYR B 1 22 ? -14.219 -0.326 2.648 1 51.88 22 TYR B CA 1
ATOM 1694 C C . TYR B 1 22 ? -13.422 0.769 1.947 1 51.88 22 TYR B C 1
ATOM 1696 O O . TYR B 1 22 ? -12.688 0.497 0.995 1 51.88 22 TYR B O 1
ATOM 1704 N N . ILE B 1 23 ? -13.641 2.078 2.447 1 57.03 23 ILE B N 1
ATOM 1705 C CA . ILE B 1 23 ? -13.055 3.287 1.872 1 57.03 23 ILE B CA 1
ATOM 1706 C C . ILE B 1 23 ? -12.117 3.936 2.883 1 57.03 23 ILE B C 1
ATOM 1708 O O . ILE B 1 23 ? -12.445 4.051 4.066 1 57.03 23 ILE B O 1
ATOM 1712 N N . LYS B 1 24 ? -10.914 4.094 2.367 1 66 24 LYS B N 1
ATOM 1713 C CA . LYS B 1 24 ? -10.094 4.926 3.242 1 66 24 LYS B CA 1
ATOM 1714 C C . LYS B 1 24 ? -10.609 6.363 3.271 1 66 24 LYS B C 1
ATOM 1716 O O . LYS B 1 24 ? -10.938 6.93 2.229 1 66 24 LYS B O 1
ATOM 1721 N N . HIS B 1 25 ? -10.859 6.918 4.438 1 68.44 25 HIS B N 1
ATOM 1722 C CA . HIS B 1 25 ? -11.273 8.297 4.641 1 68.44 25 HIS B CA 1
ATOM 1723 C C . HIS B 1 25 ? -10.266 9.062 5.492 1 68.44 25 HIS B C 1
ATOM 1725 O O . HIS B 1 25 ? -9.828 8.562 6.531 1 68.44 25 HIS B O 1
ATOM 1731 N N . GLU B 1 26 ? -9.891 10.148 4.875 1 64.12 26 GLU B N 1
ATOM 1732 C CA . GLU B 1 26 ? -9.195 11.07 5.766 1 64.12 26 GLU B CA 1
ATOM 1733 C C . GLU B 1 26 ? -10.18 11.859 6.625 1 64.12 26 GLU B C 1
ATOM 1735 O O . GLU B 1 26 ? -11.344 12.008 6.258 1 64.12 26 GLU B O 1
ATOM 1740 N N . TYR B 1 27 ? -9.883 12.211 7.766 1 67.25 27 TYR B N 1
ATOM 1741 C CA . TYR B 1 27 ? -10.68 12.922 8.758 1 67.25 27 TYR B CA 1
ATOM 1742 C C . TYR B 1 27 ? -10.039 14.258 9.117 1 67.25 27 TYR B C 1
ATOM 1744 O O . TYR B 1 27 ? -8.938 14.297 9.664 1 67.25 27 TYR B O 1
ATOM 1752 N N . VAL B 1 28 ? -10.68 15.297 8.703 1 67.31 28 VAL B N 1
ATOM 1753 C CA . VAL B 1 28 ? -10.203 16.641 9.023 1 67.31 28 VAL B CA 1
ATOM 1754 C C . VAL B 1 28 ? -11.289 17.406 9.781 1 67.31 28 VAL B C 1
ATOM 1756 O O . VAL B 1 28 ? -12.281 17.844 9.188 1 67.31 28 VAL B O 1
ATOM 1759 N N . GLY B 1 29 ? -11.078 17.625 11.008 1 68.38 29 GLY B N 1
ATOM 1760 C CA . GLY B 1 29 ? -12 18.406 11.812 1 68.38 29 GLY B CA 1
ATOM 1761 C C . GLY B 1 29 ? -13.414 17.859 11.812 1 68.38 29 GLY B C 1
ATOM 1762 O O . GLY B 1 29 ? -14.375 18.625 11.719 1 68.38 29 GLY B O 1
ATOM 1763 N N . GLY B 1 30 ? -13.516 16.703 11.797 1 71.38 30 GLY B N 1
ATOM 1764 C CA . GLY B 1 30 ? -14.836 16.094 11.859 1 71.38 30 GLY B CA 1
ATOM 1765 C C . GLY B 1 30 ? -15.422 15.805 10.484 1 71.38 30 GLY B C 1
ATOM 1766 O O . GLY B 1 30 ? -16.516 15.266 10.383 1 71.38 30 GLY B O 1
ATOM 1767 N N . GLU B 1 31 ? -14.672 16.312 9.562 1 68.31 31 GLU B N 1
ATOM 1768 C CA . GLU B 1 31 ? -15.102 16.016 8.203 1 68.31 31 GLU B CA 1
ATOM 1769 C C . GLU B 1 31 ? -14.312 14.859 7.602 1 68.31 31 GLU B C 1
ATOM 1771 O O . GLU B 1 31 ? -13.117 14.711 7.867 1 68.31 31 GLU B O 1
ATOM 1776 N N . VAL B 1 32 ? -15.078 14.055 6.863 1 70.38 32 VAL B N 1
ATOM 1777 C CA . VAL B 1 32 ? -14.461 12.867 6.285 1 70.38 32 VAL B CA 1
ATOM 1778 C C . VAL B 1 32 ? -14.367 13.023 4.77 1 70.38 32 VAL B C 1
ATOM 1780 O O . VAL B 1 32 ? -15.312 13.484 4.125 1 70.38 32 VAL B O 1
ATOM 1783 N N . TYR B 1 33 ? -13.141 12.75 4.297 1 68.12 33 TYR B N 1
ATOM 1784 C CA . TYR B 1 33 ? -12.844 12.836 2.871 1 68.12 33 TYR B CA 1
ATOM 1785 C C . TYR B 1 33 ? -12.406 11.484 2.324 1 68.12 33 TYR B C 1
ATOM 1787 O O . TYR B 1 33 ? -11.453 10.883 2.83 1 68.12 33 TYR B O 1
ATOM 1795 N N . ALA B 1 34 ? -13.078 10.953 1.284 1 66.75 34 ALA B N 1
ATOM 1796 C CA . ALA B 1 34 ? -12.727 9.68 0.665 1 66.75 34 ALA B CA 1
ATOM 1797 C C . ALA B 1 34 ? -11.469 9.805 -0.182 1 66.75 34 ALA B C 1
ATOM 1799 O O . ALA B 1 34 ? -11.266 10.82 -0.853 1 66.75 34 ALA B O 1
ATOM 1800 N N . MET B 1 35 ? -10.57 8.867 -0.116 1 67.38 35 MET B N 1
ATOM 1801 C CA . MET B 1 35 ? -9.367 8.852 -0.944 1 67.38 35 MET B CA 1
ATOM 1802 C C . MET B 1 35 ? -9.648 8.195 -2.291 1 67.38 35 MET B C 1
ATOM 1804 O O . MET B 1 35 ? -10.594 7.418 -2.426 1 67.38 35 MET B O 1
ATOM 1808 N N . VAL B 1 36 ? -8.867 8.57 -3.42 1 63.47 36 VAL B N 1
ATOM 1809 C CA . VAL B 1 36 ? -9.047 8.062 -4.777 1 63.47 36 VAL B CA 1
ATOM 1810 C C . VAL B 1 36 ? -7.988 7 -5.074 1 63.47 36 VAL B C 1
ATOM 1812 O O . VAL B 1 36 ? -6.918 6.992 -4.465 1 63.47 36 VAL B O 1
ATOM 1815 N N . GLY B 1 37 ? -8.398 6.086 -5.996 1 72.25 37 GLY B N 1
ATOM 1816 C CA . GLY B 1 37 ? -7.426 5.113 -6.477 1 72.25 37 GLY B CA 1
ATOM 1817 C C . GLY B 1 37 ? -6.195 5.75 -7.09 1 72.25 37 GLY B C 1
ATOM 1818 O O . GLY B 1 37 ? -6.164 6.965 -7.316 1 72.25 37 GLY B O 1
ATOM 1819 N N . VAL B 1 38 ? -5.164 4.961 -7.254 1 81.38 38 VAL B N 1
ATOM 1820 C CA . VAL B 1 38 ? -3.902 5.48 -7.77 1 81.38 38 VAL B CA 1
ATOM 1821 C C . VAL B 1 38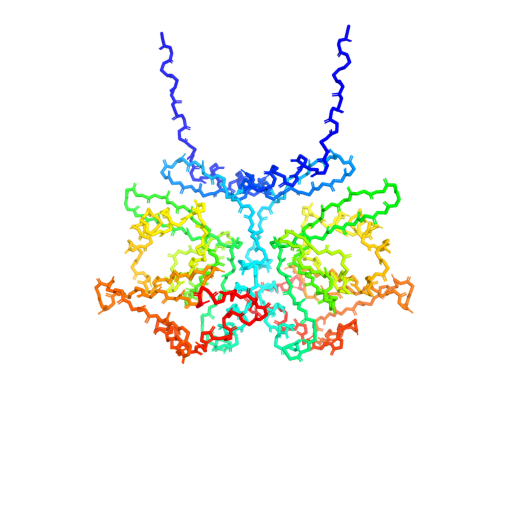 ? -3.574 4.82 -9.102 1 81.38 38 VAL B C 1
ATOM 1823 O O . VAL B 1 38 ? -4.18 3.809 -9.469 1 81.38 38 VAL B O 1
ATOM 1826 N N . LYS B 1 39 ? -2.709 5.52 -9.852 1 87 39 LYS B N 1
ATOM 1827 C CA . LYS B 1 39 ? -2.246 5.012 -11.141 1 87 39 LYS B CA 1
ATOM 1828 C C . LYS B 1 39 ? -0.971 4.191 -10.977 1 87 39 LYS B C 1
ATOM 1830 O O . LYS B 1 39 ? -0.349 4.199 -9.914 1 87 39 LYS B O 1
ATOM 1835 N N . ARG B 1 40 ? -0.651 3.531 -12.039 1 92.75 40 ARG B N 1
ATOM 1836 C CA . ARG B 1 40 ? 0.511 2.65 -12.086 1 92.75 40 ARG B CA 1
ATOM 1837 C C . ARG B 1 40 ? 1.78 3.395 -11.688 1 92.75 40 ARG B C 1
ATOM 1839 O O . ARG B 1 40 ? 2.613 2.861 -10.953 1 92.75 40 ARG B O 1
ATOM 1846 N N . ALA B 1 41 ? 1.952 4.605 -12.18 1 94.94 41 ALA B N 1
ATOM 1847 C CA . ALA B 1 41 ? 3.148 5.383 -11.852 1 94.94 41 ALA B CA 1
ATOM 1848 C C . ALA B 1 41 ? 3.277 5.59 -10.352 1 94.94 41 ALA B C 1
ATOM 1850 O O . ALA B 1 41 ? 4.371 5.469 -9.789 1 94.94 41 ALA B O 1
ATOM 1851 N N . HIS B 1 42 ? 2.152 5.906 -9.734 1 94.81 42 HIS B N 1
ATOM 1852 C CA . HIS B 1 42 ? 2.131 6.078 -8.289 1 94.81 42 HIS B CA 1
ATOM 1853 C C . HIS B 1 42 ? 2.578 4.809 -7.574 1 94.81 42 HIS B C 1
ATOM 1855 O O . HIS B 1 42 ? 3.459 4.852 -6.715 1 94.81 42 HIS B O 1
ATOM 1861 N N . ASP B 1 43 ? 2.021 3.715 -7.953 1 95.75 43 ASP B N 1
ATOM 1862 C CA . ASP B 1 43 ? 2.348 2.426 -7.348 1 95.75 43 ASP B CA 1
ATOM 1863 C C . ASP B 1 43 ? 3.824 2.084 -7.547 1 95.75 43 ASP B C 1
ATOM 1865 O O . ASP B 1 43 ? 4.492 1.636 -6.613 1 95.75 43 ASP B O 1
ATOM 1869 N N . THR B 1 44 ? 4.324 2.27 -8.727 1 97.19 44 THR B N 1
ATOM 1870 C CA . THR B 1 44 ? 5.711 1.954 -9.055 1 97.19 44 THR B CA 1
ATOM 1871 C C . THR B 1 44 ? 6.668 2.775 -8.195 1 97.19 44 THR B C 1
ATOM 1873 O O . THR B 1 44 ? 7.605 2.232 -7.609 1 97.19 44 THR B O 1
ATOM 1876 N N . ILE B 1 45 ? 6.395 4.047 -8.086 1 98.25 45 ILE B N 1
ATOM 1877 C CA . ILE B 1 45 ? 7.227 4.934 -7.281 1 98.25 45 ILE B CA 1
ATOM 1878 C C . ILE B 1 45 ? 7.176 4.5 -5.82 1 98.25 45 ILE B C 1
ATOM 1880 O O . ILE B 1 45 ? 8.211 4.387 -5.16 1 98.25 45 ILE B O 1
ATOM 1884 N N . ALA B 1 46 ? 5.984 4.238 -5.34 1 98.12 46 ALA B N 1
ATOM 1885 C CA . ALA B 1 46 ? 5.812 3.828 -3.949 1 98.12 46 ALA B CA 1
ATOM 1886 C C . ALA B 1 46 ? 6.574 2.539 -3.658 1 98.12 46 ALA B C 1
ATOM 1888 O O . ALA B 1 46 ? 7.297 2.449 -2.666 1 98.12 46 ALA B O 1
ATOM 1889 N N . MET B 1 47 ? 6.426 1.539 -4.516 1 97.88 47 MET B N 1
ATOM 1890 C CA . MET B 1 47 ? 7.074 0.247 -4.32 1 97.88 47 MET B CA 1
ATOM 1891 C C . MET B 1 47 ? 8.594 0.396 -4.328 1 97.88 47 MET B C 1
ATOM 1893 O O . MET B 1 47 ? 9.281 -0.176 -3.48 1 97.88 47 MET B O 1
ATOM 1897 N N . ASN B 1 48 ? 9.117 1.169 -5.301 1 98.44 48 ASN B N 1
ATOM 1898 C CA . ASN B 1 48 ? 10.555 1.396 -5.363 1 98.44 48 ASN B CA 1
ATOM 1899 C C . ASN B 1 48 ? 11.078 2.053 -4.09 1 98.44 48 ASN B C 1
ATOM 1901 O O . ASN B 1 48 ? 12.062 1.595 -3.512 1 98.44 48 ASN B O 1
ATOM 1905 N N . LEU B 1 49 ? 10.414 3.078 -3.717 1 98.69 49 LEU B N 1
ATOM 1906 C CA . LEU B 1 49 ? 10.883 3.828 -2.559 1 98.69 49 LEU B CA 1
ATOM 1907 C C . LEU B 1 49 ? 10.773 2.992 -1.287 1 98.69 49 LEU B C 1
ATOM 1909 O O . LEU B 1 49 ? 11.688 2.988 -0.459 1 98.69 49 LEU B O 1
ATOM 1913 N N . ILE B 1 50 ? 9.672 2.279 -1.104 1 98.38 50 ILE B N 1
ATOM 1914 C CA . ILE B 1 50 ? 9.469 1.428 0.063 1 98.38 50 ILE B CA 1
ATOM 1915 C C . ILE B 1 50 ? 10.602 0.408 0.164 1 98.38 50 ILE B C 1
ATOM 1917 O O . ILE B 1 50 ? 11.164 0.2 1.241 1 98.38 50 ILE B O 1
ATOM 1921 N N . ALA B 1 51 ? 10.93 -0.214 -0.9 1 98.38 51 ALA B N 1
ATOM 1922 C CA . ALA B 1 51 ? 11.977 -1.23 -0.886 1 98.38 51 ALA B CA 1
ATOM 1923 C C . ALA B 1 51 ? 13.305 -0.64 -0.421 1 98.38 51 ALA B C 1
ATOM 1925 O O . ALA B 1 51 ? 13.984 -1.216 0.434 1 98.38 51 ALA B O 1
ATOM 1926 N N . HIS B 1 52 ? 13.703 0.513 -0.942 1 98.56 52 HIS B N 1
ATOM 1927 C CA . HIS B 1 52 ? 14.977 1.132 -0.599 1 98.56 52 HIS B CA 1
ATOM 1928 C C . HIS B 1 52 ? 14.984 1.612 0.849 1 98.56 52 HIS B C 1
ATOM 1930 O O . HIS B 1 52 ? 15.961 1.395 1.574 1 98.56 52 HIS B O 1
ATOM 1936 N N . VAL B 1 53 ? 13.93 2.229 1.253 1 98.75 53 VAL B N 1
ATOM 1937 C CA . VAL B 1 53 ? 13.836 2.771 2.604 1 98.75 53 VAL B CA 1
ATOM 1938 C C . VAL B 1 53 ? 13.781 1.63 3.617 1 98.75 53 VAL B C 1
ATOM 1940 O O . VAL B 1 53 ? 14.445 1.682 4.656 1 98.75 53 VAL B O 1
ATOM 1943 N N . HIS B 1 54 ? 12.969 0.623 3.316 1 98.75 54 HIS B N 1
ATOM 1944 C CA . HIS B 1 54 ? 12.875 -0.54 4.191 1 98.75 54 HIS B CA 1
ATOM 1945 C C . HIS B 1 54 ? 14.242 -1.185 4.395 1 98.75 54 HIS B C 1
ATOM 1947 O O . HIS B 1 54 ? 14.633 -1.474 5.527 1 98.75 54 HIS B O 1
ATOM 1953 N N . ALA B 1 55 ? 14.938 -1.429 3.326 1 98 55 ALA B N 1
ATOM 1954 C CA . ALA B 1 55 ? 16.266 -2.033 3.41 1 98 55 ALA B CA 1
ATOM 1955 C C . ALA B 1 55 ? 17.203 -1.183 4.262 1 98 55 ALA B C 1
ATOM 1957 O O . ALA B 1 55 ? 17.969 -1.711 5.07 1 98 55 ALA B O 1
ATOM 1958 N N . HIS B 1 56 ? 17.141 0.093 4.098 1 98.5 56 HIS B N 1
ATOM 1959 C CA . HIS B 1 56 ? 18 1.022 4.824 1 98.5 56 HIS B CA 1
ATOM 1960 C C . HIS B 1 56 ? 17.703 0.991 6.32 1 98.5 56 HIS B C 1
ATOM 1962 O O . HIS B 1 56 ? 18.625 1.099 7.141 1 98.5 56 HIS B O 1
ATOM 1968 N N . LEU B 1 57 ? 16.422 0.854 6.676 1 98.56 57 LEU B N 1
ATOM 1969 C CA . LEU B 1 57 ? 15.992 1.017 8.055 1 98.56 57 LEU B CA 1
ATOM 1970 C C . LEU B 1 57 ? 16.125 -0.293 8.828 1 98.56 57 LEU B C 1
ATOM 1972 O O . LEU B 1 57 ? 16.062 -0.305 10.055 1 98.56 57 LEU B O 1
ATOM 1976 N N . ARG B 1 58 ? 16.25 -1.42 8.094 1 96.25 58 ARG B N 1
ATOM 1977 C CA . ARG B 1 58 ? 16.297 -2.719 8.758 1 96.25 58 ARG B CA 1
ATOM 1978 C C . ARG B 1 58 ? 17.375 -2.742 9.836 1 96.25 58 ARG B C 1
ATOM 1980 O O . ARG B 1 58 ? 18.5 -2.303 9.602 1 96.25 58 ARG B O 1
ATOM 1987 N N . GLY B 1 59 ? 16.953 -3.246 11.008 1 95 59 GLY B N 1
ATOM 1988 C CA . GLY B 1 59 ? 17.875 -3.303 12.141 1 95 59 GLY B CA 1
ATOM 1989 C C . GLY B 1 59 ? 17.844 -2.051 12.992 1 95 59 GLY B C 1
ATOM 1990 O O . GLY B 1 59 ? 18.453 -2.016 14.07 1 95 59 GLY B O 1
ATOM 1991 N N . SER B 1 60 ? 17.297 -0.962 12.531 1 97.25 60 SER B N 1
ATOM 1992 C CA . SER B 1 60 ? 17.094 0.26 13.297 1 97.25 60 SER B CA 1
ATOM 1993 C C . SER B 1 60 ? 15.75 0.253 14.016 1 97.25 60 SER B C 1
ATOM 1995 O O . SER B 1 60 ? 14.922 -0.631 13.789 1 97.25 60 SER B O 1
ATOM 1997 N N . PRO B 1 61 ? 15.523 1.201 14.883 1 96.94 61 PRO B N 1
ATOM 1998 C CA . PRO B 1 61 ? 14.219 1.283 15.547 1 96.94 61 PRO B CA 1
ATOM 1999 C C . PRO B 1 61 ? 13.141 1.879 14.641 1 96.94 61 PRO B C 1
ATOM 2001 O O . PRO B 1 61 ? 11.977 1.986 15.055 1 96.94 61 PRO B O 1
ATOM 2004 N N . CYS B 1 62 ? 13.508 2.244 13.453 1 98.56 62 CYS B N 1
ATOM 2005 C CA . CYS B 1 62 ? 12.57 2.926 12.57 1 98.56 62 CYS B CA 1
ATOM 2006 C C . CYS B 1 62 ? 11.859 1.934 11.656 1 98.56 62 CYS B C 1
ATOM 2008 O O . CYS B 1 62 ? 12.438 0.905 11.289 1 98.56 62 CYS B O 1
ATOM 2010 N N . ARG B 1 63 ? 10.633 2.297 11.312 1 97.81 63 ARG B N 1
ATOM 2011 C CA . ARG B 1 63 ? 9.836 1.47 10.414 1 97.81 63 ARG B CA 1
ATOM 2012 C C . ARG B 1 63 ? 9.148 2.322 9.359 1 97.81 63 ARG B C 1
ATOM 2014 O O . ARG B 1 63 ? 8.648 3.408 9.656 1 97.81 63 ARG B O 1
ATOM 2021 N N . VAL B 1 64 ? 9.148 1.76 8.188 1 98.62 64 VAL B N 1
ATOM 2022 C CA . VAL B 1 64 ? 8.414 2.41 7.102 1 98.62 64 VAL B CA 1
ATOM 2023 C C . VAL B 1 64 ? 7.023 1.801 6.977 1 98.62 64 VAL B C 1
ATOM 2025 O O . VAL B 1 64 ? 6.852 0.588 7.121 1 98.62 64 VAL B O 1
ATOM 2028 N N . HIS B 1 65 ? 6.039 2.646 6.734 1 97.88 65 HIS B N 1
ATOM 2029 C CA . HIS B 1 65 ? 4.645 2.27 6.543 1 97.88 65 HIS B CA 1
ATOM 2030 C C . HIS B 1 65 ? 4.117 2.773 5.203 1 97.88 65 HIS B C 1
ATOM 2032 O O . HIS B 1 65 ? 4.543 3.824 4.715 1 97.88 65 HIS B O 1
ATOM 2038 N N . SER B 1 66 ? 3.197 1.972 4.637 1 95.94 66 SER B N 1
ATOM 2039 C CA . SER B 1 66 ? 2.609 2.299 3.344 1 95.94 66 SER B CA 1
ATOM 2040 C C . SER B 1 66 ? 1.415 3.234 3.498 1 95.94 66 SER B C 1
ATOM 2042 O O . SER B 1 66 ? 1.126 3.703 4.602 1 95.94 66 SER B O 1
ATOM 2044 N N . GLY B 1 67 ? 0.766 3.473 2.324 1 92.38 67 GLY B N 1
ATOM 2045 C CA . GLY B 1 67 ? -0.42 4.312 2.285 1 92.38 67 GLY B CA 1
ATOM 2046 C C . GLY B 1 67 ? -1.618 3.688 2.975 1 92.38 67 GLY B C 1
ATOM 2047 O O . GLY B 1 67 ? -2.701 4.277 3.006 1 92.38 67 GLY B O 1
ATOM 2048 N N . GLU B 1 68 ? -1.383 2.541 3.625 1 88.62 68 GLU B N 1
ATOM 2049 C CA . GLU B 1 68 ? -2.473 1.854 4.312 1 88.62 68 GLU B CA 1
ATOM 2050 C C . GLU B 1 68 ? -2.531 2.248 5.785 1 88.62 68 GLU B C 1
ATOM 2052 O O . GLU B 1 68 ? -3.516 1.962 6.469 1 88.62 68 GLU B O 1
ATOM 2057 N N . MET B 1 69 ? -1.511 2.857 6.27 1 91.38 69 MET B N 1
ATOM 2058 C CA . MET B 1 69 ? -1.417 3.262 7.668 1 91.38 69 MET B CA 1
ATOM 2059 C C . MET B 1 69 ? -1.644 4.762 7.82 1 91.38 69 MET B C 1
ATOM 2061 O O . MET B 1 69 ? -1.004 5.562 7.137 1 91.38 69 MET B O 1
ATOM 2065 N N . LYS B 1 70 ? -2.521 5.125 8.758 1 90.44 70 LYS B N 1
ATOM 2066 C CA . LYS B 1 70 ? -2.85 6.531 8.969 1 90.44 70 LYS B CA 1
ATOM 2067 C C . LYS B 1 70 ? -1.804 7.215 9.844 1 90.44 70 LYS B C 1
ATOM 2069 O O . LYS B 1 70 ? -1.102 6.555 10.609 1 90.44 70 LYS B O 1
ATOM 2074 N N . VAL B 1 71 ? -1.711 8.531 9.648 1 94 71 VAL B N 1
ATOM 2075 C CA . VAL B 1 71 ? -1.049 9.43 10.586 1 94 71 VAL B CA 1
ATOM 2076 C C . VAL B 1 71 ? -2.084 10.32 11.266 1 94 71 VAL B C 1
ATOM 2078 O O . VAL B 1 71 ? -2.881 10.984 10.594 1 94 71 VAL B O 1
ATOM 2081 N N . ARG B 1 72 ? -2.088 10.305 12.523 1 90.19 72 ARG B N 1
ATOM 2082 C CA . ARG B 1 72 ? -2.947 11.195 13.305 1 90.19 72 ARG B CA 1
ATOM 2083 C C . ARG B 1 72 ? -2.221 12.484 13.664 1 90.19 72 ARG B C 1
ATOM 2085 O O . ARG B 1 72 ? -1.108 12.445 14.195 1 90.19 72 ARG B O 1
ATOM 2092 N N . VAL B 1 73 ? -2.795 13.57 13.289 1 93.19 73 VAL B N 1
ATOM 2093 C CA . VAL B 1 73 ? -2.328 14.898 13.688 1 93.19 73 VAL B CA 1
ATOM 2094 C C . VAL B 1 73 ? -3.27 15.477 14.742 1 93.19 73 VAL B C 1
ATOM 2096 O O . VAL B 1 73 ? -4.301 16.062 14.406 1 93.19 73 VAL B O 1
ATOM 2099 N N . GLN B 1 74 ? -2.818 15.289 15.969 1 86.88 74 GLN B N 1
ATOM 2100 C CA . GLN B 1 74 ? -3.623 15.781 17.078 1 86.88 74 GLN B CA 1
ATOM 2101 C C . GLN B 1 74 ? -2.953 16.9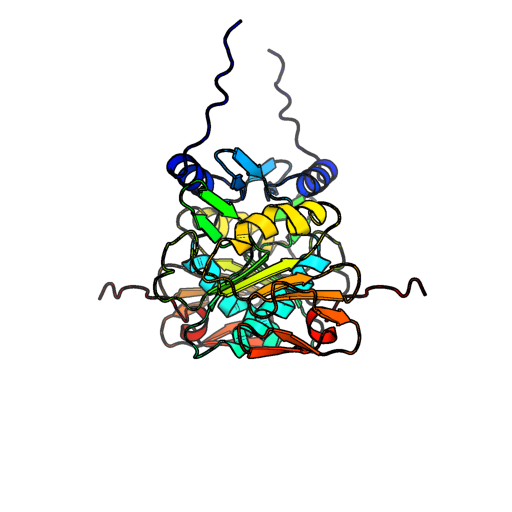69 17.766 1 86.88 74 GLN B C 1
ATOM 2103 O O . GLN B 1 74 ? -1.808 16.875 18.203 1 86.88 74 GLN B O 1
ATOM 2108 N N . THR B 1 75 ? -3.617 18.031 17.719 1 87.31 75 THR B N 1
ATOM 2109 C CA . THR B 1 75 ? -3.238 19.219 18.484 1 87.31 75 THR B CA 1
ATOM 2110 C C . THR B 1 75 ? -4.328 19.594 19.484 1 87.31 75 THR B C 1
ATOM 2112 O O . THR B 1 75 ? -5.273 18.828 19.688 1 87.31 75 THR B O 1
ATOM 2115 N N . GLU B 1 76 ? -4.156 20.672 20.172 1 84.19 76 GLU B N 1
ATOM 2116 C CA . GLU B 1 76 ? -5.172 21.156 21.109 1 84.19 76 GLU B CA 1
ATOM 2117 C C . GLU B 1 76 ? -6.484 21.453 20.391 1 84.19 76 GLU B C 1
ATOM 2119 O O . GLU B 1 76 ? -7.562 21.266 20.969 1 84.19 76 GLU B O 1
ATOM 2124 N N . THR B 1 77 ? -6.398 21.875 19.156 1 77.75 77 THR B N 1
ATOM 2125 C CA . THR B 1 77 ? -7.586 22.359 18.453 1 77.75 77 THR B CA 1
ATOM 2126 C C . THR B 1 77 ? -7.934 21.453 17.281 1 77.75 77 THR B C 1
ATOM 2128 O O . THR B 1 77 ? -9.031 21.531 16.734 1 77.75 77 THR B O 1
ATOM 2131 N N . ASP B 1 78 ? -6.918 20.609 16.984 1 74.62 78 ASP B N 1
ATOM 2132 C CA . ASP B 1 78 ? -7.121 19.797 15.781 1 74.62 78 ASP B CA 1
ATOM 2133 C C . ASP B 1 78 ? -6.992 18.312 16.094 1 74.62 78 ASP B C 1
ATOM 2135 O O . ASP B 1 78 ? -6.254 17.922 17 1 74.62 78 ASP B O 1
ATOM 2139 N N . ASP B 1 79 ? -7.828 17.531 15.445 1 82.62 79 ASP B N 1
ATOM 2140 C CA .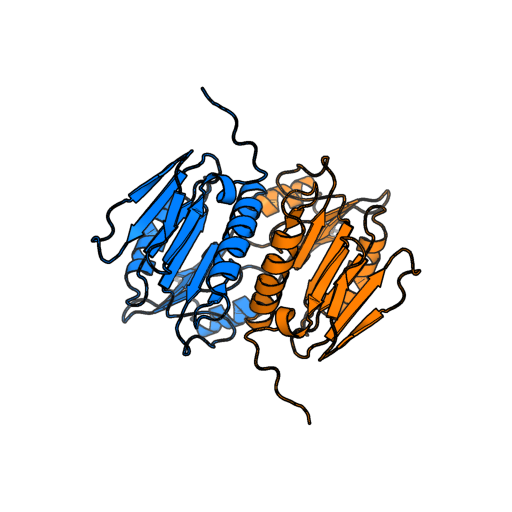 ASP B 1 79 ? -7.719 16.078 15.422 1 82.62 79 ASP B CA 1
ATOM 2141 C C . ASP B 1 79 ? -7.98 15.531 14.023 1 82.62 79 ASP B C 1
ATOM 2143 O O . ASP B 1 79 ? -9.133 15.445 13.594 1 82.62 79 ASP B O 1
ATOM 2147 N N . ASN B 1 80 ? -6.883 15.281 13.367 1 85.12 80 ASN B N 1
ATOM 2148 C CA . ASN B 1 80 ? -6.965 14.875 11.961 1 85.12 80 ASN B CA 1
ATOM 2149 C C . ASN B 1 80 ? -6.285 13.531 11.727 1 85.12 80 ASN B C 1
ATOM 2151 O O . ASN B 1 80 ? -5.363 13.164 12.453 1 85.12 80 ASN B O 1
ATOM 2155 N N . PHE B 1 81 ? -6.805 12.758 10.828 1 86.75 81 PHE B N 1
ATOM 2156 C CA . PHE B 1 81 ? -6.191 11.531 10.328 1 86.75 81 PHE B CA 1
ATOM 2157 C C . PHE B 1 81 ? -5.953 11.625 8.82 1 86.75 81 PHE B C 1
ATOM 2159 O O . PHE B 1 81 ? -6.867 11.953 8.062 1 86.75 81 PHE B O 1
ATOM 2166 N N . PHE B 1 82 ? -4.746 11.375 8.398 1 88.94 82 PHE B N 1
ATOM 2167 C CA . PHE B 1 82 ? -4.363 11.383 6.992 1 88.94 82 PHE B CA 1
ATOM 2168 C C . PHE B 1 82 ? -3.76 10.039 6.59 1 88.94 82 PHE B C 1
ATOM 2170 O O . PHE B 1 82 ? -3.289 9.289 7.445 1 88.94 82 PHE B O 1
ATOM 2177 N N . TYR B 1 83 ? -3.828 9.703 5.277 1 90.06 83 TYR B N 1
ATOM 2178 C CA . TYR B 1 83 ? -3.131 8.578 4.668 1 90.06 83 TYR B CA 1
ATOM 2179 C C . TYR B 1 83 ? -1.993 9.062 3.775 1 90.06 83 TYR B C 1
ATOM 2181 O O . TYR B 1 83 ? -2.182 9.258 2.572 1 90.06 83 TYR B O 1
ATOM 2189 N N . PRO B 1 84 ? -0.796 9.211 4.371 1 94.5 84 PRO B N 1
ATOM 2190 C CA . PRO B 1 84 ? 0.328 9.484 3.473 1 94.5 84 PRO B CA 1
ATOM 2191 C C . PRO B 1 84 ? 0.7 8.281 2.609 1 94.5 84 PRO B C 1
ATOM 2193 O O . PRO B 1 84 ? 0.434 7.137 2.99 1 94.5 84 PRO B O 1
ATOM 2196 N N . ASP B 1 85 ? 1.266 8.547 1.452 1 94.44 85 ASP B N 1
ATOM 2197 C CA . ASP B 1 85 ? 1.676 7.449 0.584 1 94.44 85 ASP B CA 1
ATOM 2198 C C . ASP B 1 85 ? 2.73 6.578 1.264 1 94.44 85 ASP B C 1
ATOM 2200 O O . ASP B 1 85 ? 2.783 5.367 1.038 1 94.44 85 ASP B O 1
ATOM 2204 N N . LEU B 1 86 ? 3.645 7.199 1.981 1 97.75 86 LEU B N 1
ATOM 2205 C CA . LEU B 1 86 ? 4.641 6.527 2.809 1 97.75 86 LEU B CA 1
ATOM 2206 C C . LEU B 1 86 ? 5.023 7.391 4.008 1 97.75 86 LEU B C 1
ATOM 2208 O O . LEU B 1 86 ? 5.051 8.617 3.906 1 97.75 86 LEU B O 1
ATOM 2212 N N . HIS B 1 87 ? 5.27 6.742 5.141 1 98.69 87 HIS B N 1
ATOM 2213 C CA . HIS B 1 87 ? 5.875 7.492 6.234 1 98.69 87 HIS B CA 1
ATOM 2214 C C . HIS B 1 87 ? 6.727 6.586 7.117 1 98.69 87 HIS B C 1
ATOM 2216 O O . HIS B 1 87 ? 6.602 5.359 7.062 1 98.69 87 HIS B O 1
ATOM 2222 N N . VAL B 1 88 ? 7.648 7.234 7.832 1 98.94 88 VAL B N 1
ATOM 2223 C CA . VAL B 1 88 ? 8.562 6.523 8.719 1 98.94 88 VAL B CA 1
ATOM 2224 C C . VAL B 1 88 ? 8.375 7.012 10.156 1 98.94 88 VAL B C 1
ATOM 2226 O O . VAL B 1 88 ? 8.32 8.219 10.406 1 98.94 88 VAL B O 1
ATOM 2229 N N . THR B 1 89 ? 8.18 6.121 11.047 1 98.69 89 THR B N 1
ATOM 2230 C CA . THR B 1 89 ? 8.258 6.453 12.469 1 98.69 89 THR B CA 1
ATOM 2231 C C . THR B 1 89 ? 9.375 5.656 13.148 1 98.69 89 THR B C 1
ATOM 2233 O O . THR B 1 89 ? 9.664 4.527 12.75 1 98.69 89 THR B O 1
ATOM 2236 N N . CYS B 1 90 ? 10 6.277 14.125 1 98.38 90 CYS B N 1
ATOM 2237 C CA . CYS B 1 90 ? 11.047 5.645 14.922 1 98.38 90 CYS B CA 1
ATOM 2238 C C . CYS B 1 90 ? 10.625 5.52 16.375 1 98.38 90 CYS B C 1
ATOM 2240 O O . CYS B 1 90 ? 11.438 5.168 17.234 1 98.38 90 CYS B O 1
ATOM 2242 N N . SER B 1 91 ? 9.406 5.852 16.609 1 97.75 91 SER B N 1
ATOM 2243 C CA . SER B 1 91 ? 8.922 5.895 17.984 1 97.75 91 SER B CA 1
ATOM 2244 C C . SER B 1 91 ? 8.414 4.531 18.438 1 97.75 91 SER B C 1
ATOM 2246 O O . SER B 1 91 ? 7.531 3.951 17.797 1 97.75 91 SER B O 1
ATOM 2248 N N . ALA B 1 92 ? 8.828 4.105 19.516 1 95.06 92 ALA B N 1
ATOM 2249 C CA . ALA B 1 92 ? 8.352 2.857 20.109 1 95.06 92 ALA B CA 1
ATOM 2250 C C . ALA B 1 92 ? 6.906 2.986 20.578 1 95.06 92 ALA B C 1
ATOM 2252 O O . ALA B 1 92 ? 6.23 1.982 20.812 1 95.06 92 ALA B O 1
ATOM 2253 N N . ASP B 1 93 ? 6.398 4.18 20.734 1 95.12 93 ASP B N 1
ATOM 2254 C CA . ASP B 1 93 ? 5.043 4.426 21.219 1 95.12 93 ASP B CA 1
ATOM 2255 C C . ASP B 1 93 ? 4.02 4.27 20.094 1 95.12 93 ASP B C 1
ATOM 2257 O O . ASP B 1 93 ? 2.818 4.188 20.344 1 95.12 93 ASP B O 1
ATOM 2261 N N . ASP B 1 94 ? 4.5 4.332 18.953 1 96.5 94 ASP B N 1
ATOM 2262 C CA . ASP B 1 94 ? 3.586 4.125 17.828 1 96.5 94 ASP B CA 1
ATOM 2263 C C . ASP B 1 94 ? 3.246 2.645 17.656 1 96.5 94 ASP B C 1
ATOM 2265 O O . ASP B 1 94 ? 3.857 1.949 16.844 1 96.5 94 ASP B O 1
ATOM 2269 N N . THR B 1 95 ? 2.217 2.236 18.359 1 92.88 95 THR B N 1
ATOM 2270 C CA . THR B 1 95 ? 1.837 0.828 18.391 1 92.88 95 THR B CA 1
ATOM 2271 C C . THR B 1 95 ? 0.353 0.663 18.078 1 92.88 95 THR B C 1
ATOM 2273 O O . THR B 1 95 ? -0.153 -0.46 18.016 1 92.88 95 THR B O 1
ATOM 2276 N N . HIS B 1 96 ? -0.36 1.812 17.953 1 90.69 96 HIS B N 1
ATOM 2277 C CA . HIS B 1 96 ? -1.787 1.692 17.672 1 90.69 96 HIS B CA 1
ATOM 2278 C C . HIS B 1 96 ? -2.035 0.867 16.406 1 90.69 96 HIS B C 1
ATOM 2280 O O . HIS B 1 96 ? -1.293 0.979 15.438 1 90.69 96 HIS B O 1
ATOM 2286 N N . GLU B 1 97 ? -3.072 0.186 16.375 1 88.5 97 GLU B N 1
ATOM 2287 C CA . GLU B 1 97 ? -3.355 -0.762 15.305 1 88.5 97 GLU B CA 1
ATOM 2288 C C . GLU B 1 97 ? -3.654 -0.04 14 1 88.5 97 GLU B C 1
ATOM 2290 O O . GLU B 1 97 ? -3.443 -0.592 12.914 1 88.5 97 GLU B O 1
ATOM 2295 N N . HIS B 1 98 ? -4.039 1.255 14.133 1 86.75 98 HIS B N 1
ATOM 2296 C CA . HIS B 1 98 ? -4.66 1.823 12.945 1 86.75 98 HIS B CA 1
ATOM 2297 C C . HIS B 1 98 ? -3.955 3.104 12.516 1 86.75 98 HIS B C 1
ATOM 2299 O O . HIS B 1 98 ? -4.234 3.641 11.438 1 86.75 98 HIS B O 1
ATOM 2305 N N . PHE B 1 99 ? -3.111 3.641 13.359 1 89.75 99 PHE B N 1
ATOM 2306 C CA . PHE B 1 99 ? -2.48 4.902 12.977 1 89.75 99 PHE B CA 1
ATOM 2307 C C . PHE B 1 99 ? -1.191 5.117 13.766 1 89.75 99 PHE B C 1
ATOM 2309 O O . PHE B 1 99 ? -0.958 4.453 14.773 1 89.75 99 PHE B O 1
ATOM 2316 N N . ASN B 1 100 ? -0.344 5.918 13.234 1 96.62 100 ASN B N 1
ATOM 2317 C CA . ASN B 1 100 ? 0.827 6.441 13.93 1 96.62 100 ASN B CA 1
ATOM 2318 C C . ASN B 1 100 ? 0.657 7.914 14.289 1 96.62 100 ASN B C 1
ATOM 2320 O O . ASN B 1 100 ? -0.123 8.625 13.648 1 96.62 100 ASN B O 1
ATOM 2324 N N . THR B 1 101 ? 1.441 8.367 15.312 1 96.12 101 THR B N 1
ATOM 2325 C CA . THR B 1 101 ? 1.28 9.742 15.781 1 96.12 101 THR B CA 1
ATOM 2326 C C . THR B 1 101 ? 2.609 10.492 15.727 1 96.12 101 THR B C 1
ATOM 2328 O O . THR B 1 101 ? 2.645 11.711 15.859 1 96.12 101 THR B O 1
ATOM 2331 N N . GLN B 1 102 ? 3.729 9.766 15.477 1 98.31 102 GLN B N 1
ATOM 2332 C CA . GLN B 1 102 ? 5.035 10.414 15.578 1 98.31 102 GLN B CA 1
ATOM 2333 C C . GLN B 1 102 ? 5.891 10.117 14.352 1 98.31 102 GLN B C 1
ATOM 2335 O O . GLN B 1 102 ? 7.039 9.688 14.469 1 98.31 102 GLN B O 1
ATOM 2340 N N . PRO B 1 103 ? 5.422 10.477 13.211 1 98.62 103 PRO B N 1
ATOM 2341 C CA . PRO B 1 103 ? 6.254 10.281 12.023 1 98.62 103 PRO B CA 1
ATOM 2342 C C . PRO B 1 103 ? 7.449 11.227 11.969 1 98.62 103 PRO B C 1
ATOM 2344 O O . PRO B 1 103 ? 7.34 12.391 12.367 1 98.62 103 PRO B O 1
ATOM 2347 N N . LYS B 1 104 ? 8.531 10.648 11.492 1 98.81 104 LYS B N 1
ATOM 2348 C CA . LYS B 1 104 ? 9.75 11.438 11.289 1 98.81 104 LYS B CA 1
ATOM 2349 C C . LYS B 1 104 ? 9.867 11.898 9.844 1 98.81 104 LYS B C 1
ATOM 2351 O O . LYS B 1 104 ? 10.422 12.969 9.57 1 98.81 104 LYS B O 1
ATOM 2356 N N . LEU B 1 105 ? 9.422 11.125 8.945 1 98.94 105 LEU B N 1
ATOM 2357 C CA . LEU B 1 105 ? 9.391 11.352 7.508 1 98.94 105 LEU B CA 1
ATOM 2358 C C . LEU B 1 105 ? 8.008 11.047 6.938 1 98.94 105 LEU B C 1
ATOM 2360 O O . LEU B 1 105 ? 7.41 10.016 7.258 1 98.94 105 LEU B O 1
ATOM 2364 N N . ILE B 1 106 ? 7.445 11.992 6.199 1 98.88 106 ILE B N 1
ATOM 2365 C CA . ILE B 1 106 ? 6.215 11.766 5.449 1 98.88 106 ILE B CA 1
ATOM 2366 C C . ILE B 1 106 ? 6.457 12.031 3.965 1 98.88 106 ILE B C 1
ATOM 2368 O O . ILE B 1 106 ? 7.074 13.031 3.604 1 98.88 106 ILE B O 1
ATOM 2372 N N . VAL B 1 107 ? 5.965 11.148 3.084 1 98.88 107 VAL B N 1
ATOM 2373 C CA . VAL B 1 107 ? 6.113 11.266 1.637 1 98.88 107 VAL B CA 1
ATOM 2374 C C . VAL B 1 107 ? 4.738 11.227 0.971 1 98.88 107 VAL B C 1
ATOM 2376 O O . VAL B 1 107 ? 3.912 10.367 1.29 1 98.88 107 VAL B O 1
ATOM 2379 N N . GLU B 1 108 ? 4.5 12.188 0.139 1 97.75 108 GLU B N 1
ATOM 2380 C CA . GLU B 1 108 ? 3.338 12.195 -0.743 1 97.75 108 GLU B CA 1
ATOM 2381 C C . GLU B 1 108 ? 3.754 12.125 -2.209 1 97.75 108 GLU B C 1
ATOM 2383 O O . GLU B 1 108 ? 4.668 12.836 -2.635 1 97.75 108 GLU B O 1
ATOM 2388 N N . ILE B 1 109 ? 3.182 11.242 -2.91 1 97.44 109 ILE B N 1
ATOM 2389 C CA . ILE B 1 109 ? 3.363 11.164 -4.355 1 97.44 109 ILE B CA 1
ATOM 2390 C C . ILE B 1 109 ? 2.258 11.953 -5.059 1 97.44 109 ILE B C 1
ATOM 2392 O O . ILE B 1 109 ? 1.075 11.641 -4.906 1 97.44 109 ILE B O 1
ATOM 2396 N N . LEU B 1 110 ? 2.658 12.906 -5.82 1 95.25 110 LEU B N 1
ATOM 2397 C CA . LEU B 1 110 ? 1.742 13.922 -6.34 1 95.25 110 LEU B CA 1
ATOM 2398 C C . LEU B 1 110 ? 0.961 13.383 -7.535 1 95.25 110 LEU B C 1
ATOM 2400 O O . LEU B 1 110 ? 1.478 12.57 -8.305 1 95.25 110 LEU B O 1
ATOM 2404 N N . SER B 1 111 ? -0.219 13.75 -7.57 1 88.31 111 SER B N 1
ATOM 2405 C CA . SER B 1 111 ? -1.068 13.602 -8.75 1 88.31 111 SER B CA 1
ATOM 2406 C C . SER B 1 111 ? -1.793 14.906 -9.07 1 88.31 111 SER B C 1
ATOM 2408 O O . SER B 1 111 ? -1.828 15.828 -8.25 1 88.31 111 SER B O 1
ATOM 2410 N N . ASP B 1 112 ? -2.348 15.023 -10.312 1 83.19 112 ASP B N 1
ATOM 2411 C CA . ASP B 1 112 ? -3.104 16.219 -10.664 1 83.19 112 ASP B CA 1
ATOM 2412 C C . ASP B 1 112 ? -4.234 16.469 -9.672 1 83.19 112 ASP B C 1
ATOM 2414 O O . ASP B 1 112 ? -4.484 17.609 -9.281 1 83.19 112 ASP B O 1
ATOM 2418 N N . ALA B 1 113 ? -4.793 15.43 -9.211 1 77.94 113 ALA B N 1
ATOM 2419 C CA . ALA B 1 113 ? -5.992 15.508 -8.383 1 77.94 113 ALA B CA 1
ATOM 2420 C C . ALA B 1 113 ? -5.645 15.93 -6.957 1 77.94 113 ALA B C 1
ATOM 2422 O O . ALA B 1 113 ? -6.453 16.562 -6.273 1 77.94 113 ALA B O 1
ATOM 2423 N N . THR B 1 114 ? -4.418 15.672 -6.461 1 82.12 114 THR B N 1
ATOM 2424 C CA . THR B 1 114 ? -4.172 15.836 -5.035 1 82.12 114 THR B CA 1
ATOM 2425 C C . THR B 1 114 ? -3.051 16.844 -4.793 1 82.12 114 THR B C 1
ATOM 2427 O O . THR B 1 114 ? -2.791 17.234 -3.65 1 82.12 114 THR B O 1
ATOM 2430 N N . GLU B 1 115 ? -2.473 17.297 -5.84 1 90.38 115 GLU B N 1
ATOM 2431 C CA . GLU B 1 115 ? -1.264 18.109 -5.684 1 90.38 115 GLU B CA 1
ATOM 2432 C C . GLU B 1 115 ? -1.516 19.312 -4.785 1 90.38 115 GLU B C 1
ATOM 2434 O O . GLU B 1 115 ? -0.761 19.562 -3.842 1 90.38 115 GLU B O 1
ATOM 2439 N N . ARG B 1 116 ? -2.461 20.125 -5.062 1 88.88 116 ARG B N 1
ATOM 2440 C CA . ARG B 1 116 ? -2.754 21.312 -4.266 1 88.88 116 ARG B CA 1
ATOM 2441 C C . ARG B 1 116 ? -3.006 20.953 -2.807 1 88.88 116 ARG B C 1
ATOM 2443 O O . ARG B 1 116 ? -2.506 21.609 -1.898 1 88.88 116 ARG B O 1
ATOM 2450 N N . TYR B 1 117 ? -3.768 19.969 -2.58 1 88.25 117 TYR B N 1
ATOM 2451 C CA . TYR B 1 117 ? -4.105 19.469 -1.247 1 88.25 117 TYR B CA 1
ATOM 2452 C C . TYR B 1 117 ? -2.857 19.016 -0.5 1 88.25 117 TYR B C 1
ATOM 2454 O O . TYR B 1 117 ? -2.654 19.391 0.662 1 88.25 117 TYR B O 1
ATOM 2462 N N . ASP B 1 118 ? -1.974 18.25 -1.16 1 92.38 118 ASP B N 1
ATOM 2463 C CA . ASP B 1 118 ? -0.745 17.734 -0.565 1 92.38 118 ASP B CA 1
ATOM 2464 C C . ASP B 1 118 ? 0.231 18.859 -0.25 1 92.38 118 ASP B C 1
ATOM 2466 O O . ASP B 1 118 ? 0.882 18.859 0.796 1 92.38 118 ASP B O 1
ATOM 2470 N N . ARG B 1 119 ? 0.244 19.844 -1.144 1 95.12 119 ARG B N 1
ATOM 2471 C CA . ARG B 1 119 ? 1.196 20.953 -1.006 1 95.12 119 ARG B CA 1
ATOM 2472 C C . ARG B 1 119 ? 0.761 21.922 0.089 1 95.12 119 ARG B C 1
ATOM 2474 O O . ARG B 1 119 ? 1.601 22.516 0.758 1 95.12 119 ARG B O 1
ATOM 2481 N N . ALA B 1 120 ? -0.459 22.062 0.288 1 93.06 120 ALA B N 1
ATOM 2482 C CA . ALA B 1 120 ? -0.938 23.125 1.173 1 93.06 120 ALA B CA 1
ATOM 2483 C C . ALA B 1 120 ? -1.555 22.547 2.441 1 93.06 120 ALA B C 1
ATOM 2485 O O . ALA B 1 120 ? -0.894 22.469 3.479 1 93.06 120 ALA B O 1
ATOM 2486 N N . GLU B 1 121 ? -2.779 21.953 2.387 1 87.06 121 GLU B N 1
ATOM 2487 C CA . GLU B 1 121 ? -3.57 21.547 3.545 1 87.06 121 GLU B CA 1
ATOM 2488 C C . GLU B 1 121 ? -2.857 20.469 4.344 1 87.06 121 GLU B C 1
ATOM 2490 O O . GLU B 1 121 ? -2.646 20.609 5.551 1 87.06 121 GLU B O 1
ATOM 2495 N N . LYS B 1 122 ? -2.5 19.391 3.633 1 91.56 122 LYS B N 1
ATOM 2496 C CA . LYS B 1 122 ? -1.843 18.297 4.355 1 91.56 122 LYS B CA 1
ATOM 2497 C C . LYS B 1 122 ? -0.542 18.781 4.996 1 91.56 122 LYS B C 1
ATOM 2499 O O . LYS B 1 122 ? -0.285 18.5 6.172 1 91.56 122 LYS B O 1
ATOM 2504 N N . PHE B 1 123 ? 0.218 19.531 4.203 1 95.62 123 PHE B N 1
ATOM 2505 C CA . PHE B 1 123 ? 1.495 20.016 4.715 1 95.62 123 PHE B CA 1
ATOM 2506 C C . PHE B 1 123 ? 1.289 20.922 5.922 1 95.62 123 PHE B C 1
ATOM 2508 O O . PHE B 1 123 ? 2.004 20.797 6.918 1 95.62 123 PHE B O 1
ATOM 2515 N N . HIS B 1 124 ? 0.33 21.766 5.898 1 94.19 124 HIS B N 1
ATOM 2516 C CA . HIS B 1 124 ? 0.012 22.672 7 1 94.19 124 HIS B CA 1
ATOM 2517 C C . HIS B 1 124 ? -0.244 21.891 8.289 1 94.19 124 HIS B C 1
ATOM 2519 O O . HIS B 1 124 ? 0.247 22.281 9.352 1 94.19 124 HIS B O 1
ATOM 2525 N N . HIS B 1 125 ? -0.951 20.828 8.203 1 92.12 125 HIS B N 1
ATOM 2526 C CA . HIS B 1 125 ? -1.277 20.031 9.375 1 92.12 125 HIS B CA 1
ATOM 2527 C C . HIS B 1 125 ? -0.086 19.188 9.828 1 92.12 125 HIS B C 1
ATOM 2529 O O . HIS B 1 125 ? 0.227 19.141 11.016 1 92.12 125 HIS B O 1
ATOM 2535 N N . TYR B 1 126 ? 0.631 18.547 8.867 1 96.31 126 TYR B N 1
ATOM 2536 C CA . TYR B 1 126 ? 1.758 17.688 9.195 1 96.31 126 TYR B CA 1
ATOM 2537 C C . TYR B 1 126 ? 2.836 18.469 9.953 1 96.31 126 TYR B C 1
ATOM 2539 O O . TYR B 1 126 ? 3.467 17.938 10.867 1 96.31 126 TYR B O 1
ATOM 2547 N N . ARG B 1 127 ? 3.023 19.703 9.594 1 96.75 127 ARG B N 1
ATOM 2548 C CA . ARG B 1 127 ? 4.109 20.484 10.18 1 96.75 127 ARG B CA 1
ATOM 2549 C C . ARG B 1 127 ? 3.852 20.766 11.656 1 96.75 127 ARG B C 1
ATOM 2551 O O . ARG B 1 127 ? 4.754 21.203 12.375 1 96.75 127 ARG B O 1
ATOM 2558 N N . LYS B 1 128 ? 2.646 20.594 12.078 1 95.38 128 LYS B N 1
ATOM 2559 C CA . LYS B 1 128 ? 2.311 20.812 13.484 1 95.38 128 LYS B CA 1
ATOM 2560 C C . LYS B 1 128 ? 2.826 19.656 14.352 1 95.38 128 LYS B C 1
ATOM 2562 O O . LYS B 1 128 ? 2.879 19.781 15.578 1 95.38 128 LYS B O 1
ATOM 2567 N N . LEU B 1 129 ? 3.141 18.562 13.758 1 96 129 LEU B N 1
ATOM 2568 C CA . LEU B 1 129 ? 3.709 17.438 14.484 1 96 129 LEU B CA 1
ATOM 2569 C C . LEU B 1 129 ? 5.156 17.719 14.875 1 96 129 LEU B C 1
ATOM 2571 O O . LEU B 1 129 ? 6.012 17.906 14.016 1 96 129 LEU B O 1
ATOM 2575 N N . SER B 1 130 ? 5.445 17.641 16.141 1 97.12 130 SER B N 1
ATOM 2576 C CA . SER B 1 130 ? 6.793 17.922 16.625 1 97.12 130 SER B CA 1
ATOM 2577 C C . SER B 1 130 ? 7.777 16.844 16.188 1 97.12 130 SER B C 1
ATOM 2579 O O . SER B 1 130 ? 8.984 17.094 16.109 1 97.12 130 SER B O 1
ATOM 2581 N N . SER B 1 131 ? 7.285 15.68 15.836 1 98.25 131 SER B N 1
ATOM 2582 C CA . SER B 1 131 ? 8.141 14.562 15.453 1 98.25 131 SER B CA 1
ATOM 2583 C C . SER B 1 131 ? 8.586 14.68 14 1 98.25 131 SER B C 1
ATOM 2585 O O . SER B 1 131 ? 9.562 14.039 13.602 1 98.25 131 SER B O 1
ATOM 2587 N N . LEU B 1 132 ? 7.863 15.453 13.211 1 98.69 132 LEU B N 1
ATOM 2588 C CA . LEU B 1 132 ? 8.148 15.484 11.781 1 98.69 132 LEU B CA 1
ATOM 2589 C C . LEU B 1 132 ? 9.406 16.297 11.492 1 98.69 132 LEU B C 1
ATOM 2591 O O . LEU B 1 132 ? 9.461 17.5 11.805 1 98.69 132 LEU B O 1
ATOM 2595 N N . ASP B 1 133 ? 10.383 15.656 10.836 1 98.88 133 ASP B N 1
ATOM 2596 C CA . ASP B 1 133 ? 11.633 16.312 10.484 1 98.88 133 ASP B CA 1
ATOM 2597 C C . ASP B 1 133 ? 11.672 16.641 8.992 1 98.88 133 ASP B C 1
ATOM 2599 O O . ASP B 1 133 ? 12.375 17.562 8.57 1 98.88 133 ASP B O 1
ATOM 2603 N N . GLU B 1 134 ? 10.922 15.883 8.219 1 98.88 134 GLU B N 1
ATOM 2604 C CA . GLU B 1 134 ? 11.055 15.992 6.773 1 98.88 134 GLU B CA 1
ATOM 2605 C C . GLU B 1 134 ? 9.758 15.617 6.066 1 98.88 134 GLU B C 1
ATOM 2607 O O . GLU B 1 134 ? 9.125 14.617 6.41 1 98.88 134 GLU B O 1
ATOM 2612 N N . TYR B 1 135 ? 9.266 16.5 5.191 1 98.88 135 TYR B N 1
ATOM 2613 C CA . TYR B 1 135 ? 8.133 16.281 4.301 1 98.88 135 TYR B CA 1
ATOM 2614 C C . TYR B 1 135 ? 8.578 16.266 2.846 1 98.88 135 TYR B C 1
ATOM 2616 O O . TYR B 1 135 ? 9.305 17.156 2.396 1 98.88 135 TYR B O 1
ATOM 2624 N N . VAL B 1 136 ? 8.188 15.211 2.107 1 98.94 136 VAL B N 1
ATOM 2625 C CA . VAL B 1 136 ? 8.703 15 0.758 1 98.94 136 VAL B CA 1
ATOM 2626 C C . VAL B 1 136 ? 7.543 14.883 -0.226 1 98.94 136 VAL B C 1
ATOM 2628 O O . VAL B 1 136 ? 6.566 14.18 0.041 1 98.94 136 VAL B O 1
ATOM 2631 N N . LEU B 1 137 ? 7.641 15.617 -1.284 1 98.75 137 LEU B N 1
ATOM 2632 C CA . LEU B 1 137 ? 6.711 15.523 -2.406 1 98.75 137 LEU B CA 1
ATOM 2633 C C . LEU B 1 137 ? 7.406 14.953 -3.639 1 98.75 137 LEU B C 1
ATOM 2635 O O . LEU B 1 137 ? 8.477 15.43 -4.031 1 98.75 137 LEU B O 1
ATOM 2639 N N . ILE B 1 138 ? 6.812 13.922 -4.23 1 98.75 138 ILE B N 1
ATOM 2640 C CA . ILE B 1 138 ? 7.391 13.273 -5.398 1 98.75 138 ILE B CA 1
ATOM 2641 C C . ILE B 1 138 ? 6.434 13.391 -6.582 1 98.75 138 ILE B C 1
ATOM 2643 O O . ILE B 1 138 ? 5.285 12.953 -6.504 1 98.75 138 ILE B O 1
ATOM 2647 N N . ALA B 1 139 ? 6.926 13.969 -7.629 1 97.5 139 ALA B N 1
ATOM 2648 C CA . ALA B 1 139 ? 6.125 14.023 -8.852 1 97.5 139 ALA B CA 1
ATOM 2649 C C . ALA B 1 139 ? 6.004 12.648 -9.492 1 97.5 139 ALA B C 1
ATOM 2651 O O . ALA B 1 139 ? 6.922 11.828 -9.398 1 97.5 139 ALA B O 1
ATOM 2652 N N . GLN B 1 140 ? 4.883 12.43 -10.148 1 96.31 140 GLN B N 1
ATOM 2653 C CA . GLN B 1 140 ? 4.742 11.117 -10.766 1 96.31 140 GLN B CA 1
ATOM 2654 C C . GLN B 1 140 ? 4.945 11.195 -12.273 1 96.31 140 GLN B C 1
ATOM 2656 O O . GLN B 1 140 ? 5.09 10.164 -12.938 1 96.31 140 GLN B O 1
ATOM 2661 N N . ASP B 1 141 ? 5.012 12.422 -12.82 1 93.75 141 ASP B N 1
ATOM 2662 C CA . ASP B 1 141 ? 5.059 12.578 -14.273 1 93.75 141 ASP B CA 1
ATOM 2663 C C . ASP B 1 141 ? 6.445 13.023 -14.727 1 93.75 141 ASP B C 1
ATOM 2665 O O . ASP B 1 141 ? 6.723 13.07 -15.93 1 93.75 141 ASP B O 1
ATOM 2669 N N . THR B 1 142 ? 7.309 13.43 -13.852 1 96.19 142 THR B N 1
ATOM 2670 C CA . THR B 1 142 ? 8.695 13.812 -14.102 1 96.19 142 THR B CA 1
ATOM 2671 C C . THR B 1 142 ? 9.578 13.445 -12.914 1 96.19 142 THR B C 1
ATOM 2673 O O . THR B 1 142 ? 9.094 13.328 -11.781 1 96.19 142 THR B O 1
ATOM 2676 N N . GLN B 1 143 ? 10.852 13.242 -13.172 1 97.81 143 GLN B N 1
ATOM 2677 C CA . GLN B 1 143 ? 11.766 12.945 -12.07 1 97.81 143 GLN B CA 1
ATOM 2678 C C . GLN B 1 143 ? 12.055 14.195 -11.242 1 97.81 143 GLN B C 1
ATOM 2680 O O . GLN B 1 143 ? 12.992 14.938 -11.531 1 97.81 143 GLN B O 1
ATOM 2685 N N . ARG B 1 144 ? 11.281 14.375 -10.289 1 98.19 144 ARG B N 1
ATOM 2686 C CA . ARG B 1 144 ? 11.336 15.562 -9.445 1 98.19 144 ARG B CA 1
ATOM 2687 C C . ARG B 1 144 ? 10.914 15.234 -8.016 1 98.19 144 ARG B C 1
ATOM 2689 O O . ARG B 1 144 ? 9.812 14.734 -7.785 1 98.19 144 ARG B O 1
ATOM 2696 N N . VAL B 1 145 ? 11.82 15.477 -7.113 1 98.81 145 VAL B N 1
ATOM 2697 C CA . VAL B 1 145 ? 11.57 15.25 -5.695 1 98.81 145 VAL B CA 1
ATOM 2698 C C . VAL B 1 145 ? 11.82 16.531 -4.91 1 98.81 145 VAL B C 1
ATOM 2700 O O . VAL B 1 145 ? 12.883 17.156 -5.039 1 98.81 145 VAL B O 1
ATOM 2703 N N . GLU B 1 146 ? 10.852 16.953 -4.141 1 98.81 146 GLU B N 1
ATOM 2704 C CA . GLU B 1 146 ? 10.922 18.125 -3.275 1 98.81 146 GLU B CA 1
ATOM 2705 C C . GLU B 1 146 ? 10.984 17.734 -1.804 1 98.81 146 GLU B C 1
ATOM 2707 O O . GLU B 1 146 ? 10.102 17.031 -1.311 1 98.81 146 GLU B O 1
ATOM 2712 N N . CYS B 1 147 ? 12.039 18.219 -1.159 1 98.88 147 CYS B N 1
ATOM 2713 C CA . CYS B 1 147 ? 12.188 17.922 0.263 1 98.88 147 CYS B CA 1
ATOM 2714 C C . CYS B 1 147 ? 12.078 19.203 1.092 1 98.88 147 CYS B C 1
ATOM 2716 O O . CYS B 1 147 ? 12.68 20.219 0.751 1 98.88 147 CYS B O 1
ATOM 2718 N N . TYR B 1 148 ? 11.266 19.141 2.125 1 98.81 148 TYR B N 1
ATOM 2719 C CA . TYR B 1 148 ? 11.133 20.188 3.137 1 98.81 148 TYR B CA 1
ATOM 2720 C C . TYR B 1 148 ? 11.57 19.672 4.504 1 98.81 148 TYR B C 1
ATOM 2722 O O . TYR B 1 148 ? 11.078 18.641 4.98 1 98.81 148 TYR B O 1
ATOM 2730 N N . ARG B 1 149 ? 12.453 20.438 5.129 1 98.75 149 ARG B N 1
ATOM 2731 C CA . ARG B 1 149 ? 13.031 19.969 6.379 1 98.75 149 ARG B CA 1
ATOM 2732 C C . ARG B 1 149 ? 12.82 20.984 7.5 1 98.75 149 ARG B C 1
ATOM 2734 O O . ARG B 1 149 ? 12.969 22.188 7.293 1 98.75 149 ARG B O 1
ATOM 2741 N N . ARG B 1 150 ? 12.516 20.453 8.625 1 98.56 150 ARG B N 1
ATOM 2742 C CA . ARG B 1 150 ? 12.266 21.312 9.773 1 98.56 150 ARG B CA 1
ATOM 2743 C C . ARG B 1 150 ? 13.5 22.125 10.133 1 98.56 150 ARG B C 1
ATOM 2745 O O . ARG B 1 150 ? 13.414 23.344 10.352 1 98.56 150 ARG B O 1
ATOM 2752 N N . ASP B 1 151 ? 14.648 21.547 10.195 1 97.75 151 ASP B N 1
ATOM 2753 C CA . ASP B 1 151 ? 15.875 22.203 10.641 1 97.75 151 ASP B CA 1
ATOM 2754 C C . ASP B 1 151 ? 16.359 23.219 9.617 1 97.75 151 ASP B C 1
ATOM 2756 O O . ASP B 1 151 ? 17.312 23.953 9.867 1 97.75 151 ASP B O 1
ATOM 2760 N N . GLU B 1 152 ? 15.695 23.281 8.516 1 98.06 152 GLU B N 1
ATOM 2761 C CA . GLU B 1 152 ? 16 24.266 7.473 1 98.06 152 GLU B CA 1
ATOM 2762 C C . GLU B 1 152 ? 14.812 25.203 7.234 1 98.06 152 GLU B C 1
ATOM 2764 O O . GLU B 1 152 ? 14.625 25.703 6.125 1 98.06 152 GLU B O 1
ATOM 2769 N N . GLN B 1 153 ? 13.961 25.281 8.195 1 97.31 153 GLN B N 1
ATOM 2770 C CA . GLN B 1 153 ? 12.805 26.188 8.219 1 97.31 153 GLN B CA 1
ATOM 2771 C C . GLN B 1 153 ? 11.844 25.859 7.082 1 97.31 153 GLN B C 1
ATOM 2773 O O . GLN B 1 153 ? 11.211 26.75 6.516 1 97.31 153 GLN B O 1
ATOM 2778 N N . TRP B 1 154 ? 11.883 24.609 6.656 1 98.12 154 TRP B N 1
ATOM 2779 C CA . TRP B 1 154 ? 10.969 24.078 5.652 1 98.12 154 TRP B CA 1
ATOM 2780 C C . TRP B 1 154 ? 11.227 24.703 4.289 1 98.12 154 TRP B C 1
ATOM 2782 O O . TRP B 1 154 ? 10.305 24.828 3.475 1 98.12 154 TRP B O 1
ATOM 2792 N N . ASP B 1 155 ? 12.484 25.078 4.082 1 98 155 ASP B N 1
ATOM 2793 C CA . ASP B 1 155 ? 12.859 25.547 2.752 1 98 155 ASP B CA 1
ATOM 2794 C C . ASP B 1 155 ? 12.906 24.406 1.751 1 98 155 ASP B C 1
ATOM 2796 O O . ASP B 1 155 ? 13.344 23.297 2.09 1 98 155 ASP B O 1
ATOM 2800 N N . LEU B 1 156 ? 12.594 24.719 0.511 1 98.06 156 LEU B N 1
ATOM 2801 C CA . LEU B 1 156 ? 12.555 23.703 -0.542 1 98.06 156 LEU B CA 1
ATOM 2802 C C . LEU B 1 156 ? 13.961 23.25 -0.916 1 98.06 156 LEU B C 1
ATOM 2804 O O . LEU B 1 156 ? 14.836 24.078 -1.166 1 98.06 156 LEU B O 1
ATOM 2808 N N . ARG B 1 157 ? 14.203 21.984 -0.886 1 98.38 157 ARG B N 1
ATOM 2809 C CA . ARG B 1 157 ? 15.328 21.312 -1.528 1 98.38 157 ARG B CA 1
ATOM 2810 C C . ARG B 1 157 ? 14.859 20.453 -2.691 1 98.38 157 ARG B C 1
ATOM 2812 O O . ARG B 1 157 ? 14.133 19.469 -2.49 1 98.38 157 ARG B O 1
ATOM 2819 N N . LEU B 1 158 ? 15.305 20.797 -3.84 1 98.44 158 LEU B N 1
ATOM 2820 C CA . LEU B 1 158 ? 14.82 20.156 -5.059 1 98.44 158 LEU B CA 1
ATOM 2821 C C . LEU B 1 158 ? 15.852 19.172 -5.598 1 98.44 158 LEU B C 1
ATOM 2823 O O . LEU B 1 158 ? 17.047 19.469 -5.629 1 98.44 158 LEU B O 1
ATOM 2827 N N . PHE B 1 159 ? 15.414 18 -5.953 1 98.56 159 PHE B N 1
ATOM 2828 C CA . PHE B 1 159 ? 16.219 16.984 -6.633 1 98.56 159 PHE B CA 1
ATOM 2829 C C . PHE B 1 159 ? 15.609 16.609 -7.973 1 98.56 159 PHE B C 1
ATOM 2831 O O . PHE B 1 159 ? 14.383 16.484 -8.086 1 98.56 159 PHE B O 1
ATOM 2838 N N . GLN B 1 160 ? 16.484 16.438 -8.922 1 97.56 160 GLN B N 1
ATOM 2839 C CA . GLN B 1 160 ? 16.031 16.141 -10.273 1 97.56 160 GLN B CA 1
ATOM 2840 C C . GLN B 1 160 ? 16.875 15.047 -10.914 1 97.56 160 GLN B C 1
ATOM 2842 O O . GLN B 1 160 ? 17.734 14.461 -10.258 1 97.56 160 GLN B O 1
ATOM 2847 N N . GLN B 1 161 ? 16.484 14.859 -12.141 1 96.12 161 GLN B N 1
ATOM 2848 C CA . GLN B 1 161 ? 17.125 13.773 -12.883 1 96.12 161 GLN B CA 1
ATOM 2849 C C . GLN B 1 161 ? 18.641 13.82 -12.75 1 96.12 161 GLN B C 1
ATOM 2851 O O . GLN B 1 161 ? 19.25 14.883 -12.875 1 96.12 161 GLN B O 1
ATOM 2856 N N . GLY B 1 162 ? 19.297 12.656 -12.438 1 96.31 162 GLY B N 1
ATOM 2857 C CA . GLY B 1 162 ? 20.734 12.547 -12.352 1 96.31 162 GLY B CA 1
ATOM 2858 C C . GLY B 1 162 ? 21.281 12.789 -10.953 1 96.31 162 GLY B C 1
ATOM 2859 O O . GLY B 1 162 ? 22.469 12.625 -10.703 1 96.31 162 GLY B O 1
ATOM 2860 N N . GLN B 1 163 ? 20.391 13.117 -10.023 1 98.19 163 GLN B N 1
ATOM 2861 C CA . GLN B 1 163 ? 20.828 13.414 -8.664 1 98.19 163 GLN B CA 1
ATOM 2862 C C . GLN B 1 163 ? 20.422 12.297 -7.703 1 98.19 163 GLN B C 1
ATOM 2864 O O . GLN B 1 163 ? 19.531 11.5 -8.008 1 98.19 163 GLN B O 1
ATOM 2869 N N . ALA B 1 164 ? 21.141 12.234 -6.625 1 98.62 164 ALA B N 1
ATOM 2870 C CA . ALA B 1 164 ? 20.75 11.375 -5.512 1 98.62 164 ALA B CA 1
ATOM 2871 C C . ALA B 1 164 ? 19.922 12.148 -4.48 1 98.62 164 ALA B C 1
ATOM 2873 O O . ALA B 1 164 ? 20.312 13.25 -4.07 1 98.62 164 ALA B O 1
ATOM 2874 N N . VAL B 1 165 ? 18.844 11.602 -4.16 1 98.75 165 VAL B N 1
ATOM 2875 C CA . VAL B 1 165 ? 17.984 12.219 -3.16 1 98.75 165 VAL B CA 1
ATOM 2876 C C . VAL B 1 165 ? 18.453 11.844 -1.761 1 98.75 165 VAL B C 1
ATOM 2878 O O . VAL B 1 165 ? 18.609 10.656 -1.448 1 98.75 165 VAL B O 1
ATOM 2881 N N . PHE B 1 166 ? 18.688 12.812 -0.982 1 98.69 166 PHE B N 1
ATOM 2882 C CA . PHE B 1 166 ? 19.078 12.594 0.406 1 98.69 166 PHE B CA 1
ATOM 2883 C C . PHE B 1 166 ? 17.891 12.844 1.344 1 98.69 166 PHE B C 1
ATOM 2885 O O . PHE B 1 166 ? 17.484 13.992 1.528 1 98.69 166 PHE B O 1
ATOM 2892 N N . PHE B 1 167 ? 17.375 11.75 1.908 1 98.75 167 PHE B N 1
ATOM 2893 C CA . PHE B 1 167 ? 16.391 11.867 2.975 1 98.75 167 PHE B CA 1
ATOM 2894 C C . PHE B 1 167 ? 17.062 12.047 4.324 1 98.75 167 PHE B C 1
ATOM 2896 O O . PHE B 1 167 ? 17.375 11.07 5.008 1 98.75 167 PHE B O 1
ATOM 2903 N N . ALA B 1 168 ? 17.203 13.219 4.754 1 98.62 168 ALA B N 1
ATOM 2904 C CA . ALA B 1 168 ? 18.047 13.602 5.883 1 98.62 168 ALA B CA 1
ATOM 2905 C C . ALA B 1 168 ? 17.484 13.07 7.195 1 98.62 168 ALA B C 1
ATOM 2907 O O . ALA B 1 168 ? 18.234 12.672 8.094 1 98.62 168 ALA B O 1
ATOM 2908 N N . SER B 1 169 ? 16.188 13.07 7.32 1 98.69 169 SER B N 1
ATOM 2909 C CA . SER B 1 169 ? 15.516 12.68 8.555 1 98.69 169 SER B CA 1
ATOM 2910 C C . SER B 1 169 ? 15.883 11.258 8.961 1 98.69 169 SER B C 1
ATOM 2912 O O . SER B 1 169 ? 15.883 10.93 10.148 1 98.69 169 SER B O 1
ATOM 2914 N N . ILE B 1 170 ? 16.203 10.43 7.945 1 98.69 170 ILE B N 1
ATOM 2915 C CA . ILE B 1 170 ? 16.5 9.031 8.258 1 98.69 170 ILE B CA 1
ATOM 2916 C C . ILE B 1 170 ? 17.875 8.656 7.734 1 98.69 170 ILE B C 1
ATOM 2918 O O . ILE B 1 170 ? 18.266 7.488 7.773 1 98.69 170 ILE B O 1
ATOM 2922 N N . GLY B 1 171 ? 18.562 9.562 7.207 1 98.5 171 GLY B N 1
ATOM 2923 C CA . GLY B 1 171 ? 19.922 9.328 6.727 1 98.5 171 GLY B CA 1
ATOM 2924 C C . GLY B 1 171 ? 19.984 8.391 5.539 1 98.5 171 GLY B C 1
ATOM 2925 O O . GLY B 1 171 ? 20.906 7.586 5.422 1 98.5 171 GLY B O 1
ATOM 2926 N N . CYS B 1 172 ? 19.031 8.461 4.648 1 98.75 172 CYS B N 1
ATOM 2927 C CA . CYS B 1 172 ? 18.922 7.543 3.516 1 98.75 172 CYS B CA 1
ATOM 2928 C C . CYS B 1 172 ? 19.188 8.266 2.203 1 98.75 172 CYS B C 1
ATOM 2930 O O . CYS B 1 172 ? 18.703 9.375 1.985 1 98.75 172 CYS B O 1
ATOM 2932 N N 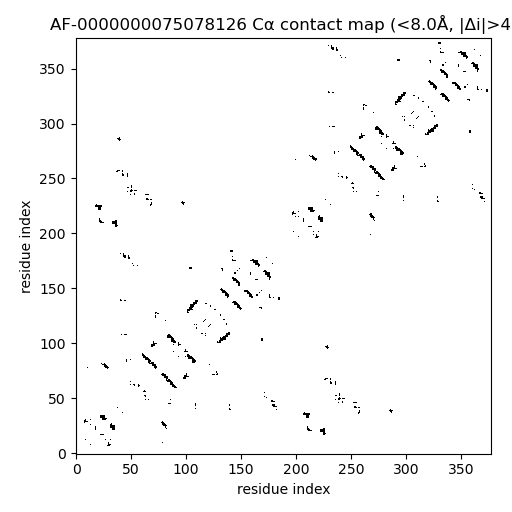. VAL B 1 173 ? 19.969 7.66 1.358 1 98.81 173 VAL B N 1
ATOM 2933 C CA . VAL B 1 173 ? 20.25 8.195 0.031 1 98.81 173 VAL B CA 1
ATOM 2934 C C . VAL B 1 173 ? 19.719 7.238 -1.036 1 98.81 173 VAL B C 1
ATOM 2936 O O . VAL B 1 173 ? 19.984 6.035 -0.984 1 98.81 173 VAL B O 1
ATOM 2939 N N . VAL B 1 174 ? 18.969 7.773 -1.982 1 98.69 174 VAL B N 1
ATOM 2940 C CA . VAL B 1 174 ? 18.438 6.988 -3.09 1 98.69 174 VAL B CA 1
ATOM 2941 C C . VAL B 1 174 ? 18.625 7.75 -4.402 1 98.69 174 VAL B C 1
ATOM 2943 O O . VAL B 1 174 ? 18.219 8.914 -4.512 1 98.69 174 VAL B O 1
ATOM 2946 N N . ASP B 1 175 ? 19.234 7.102 -5.379 1 98.62 175 ASP B N 1
ATOM 2947 C CA . ASP B 1 175 ? 19.281 7.723 -6.699 1 98.62 175 ASP B CA 1
ATOM 2948 C C . ASP B 1 175 ? 17.875 7.969 -7.238 1 98.62 175 ASP B C 1
ATOM 2950 O O . ASP B 1 175 ? 17.016 7.086 -7.172 1 98.62 175 ASP B O 1
ATOM 2954 N N . ILE B 1 176 ? 17.734 9.172 -7.785 1 98.5 176 ILE B N 1
ATOM 2955 C CA . ILE B 1 176 ? 16.391 9.5 -8.266 1 98.5 176 ILE B CA 1
ATOM 2956 C C . ILE B 1 176 ? 15.984 8.531 -9.367 1 98.5 176 ILE B C 1
ATOM 2958 O O . ILE B 1 176 ? 14.805 8.164 -9.477 1 98.5 176 ILE B O 1
ATOM 2962 N N . GLY B 1 177 ? 16.875 8.07 -10.156 1 97.75 177 GLY B N 1
ATOM 2963 C CA . GLY B 1 177 ? 16.594 7.039 -11.148 1 97.75 177 GLY B CA 1
ATOM 2964 C C . GLY B 1 177 ? 16.031 5.77 -10.531 1 97.75 177 GLY B C 1
ATOM 2965 O O . GLY B 1 177 ? 15.18 5.109 -11.133 1 97.75 177 GLY B O 1
ATOM 2966 N N . ASP B 1 178 ? 16.484 5.402 -9.359 1 98.19 178 ASP B N 1
ATOM 2967 C CA . ASP B 1 178 ? 16 4.207 -8.672 1 98.19 178 ASP B CA 1
ATOM 2968 C C . ASP B 1 178 ? 14.578 4.398 -8.164 1 98.19 178 ASP B C 1
ATOM 2970 O O . ASP B 1 178 ? 13.797 3.447 -8.125 1 98.19 178 ASP B O 1
ATOM 2974 N N . ILE B 1 179 ? 14.211 5.633 -7.812 1 98.44 179 ILE B N 1
ATOM 2975 C CA . ILE B 1 179 ? 12.859 5.941 -7.367 1 98.44 179 ILE B CA 1
ATOM 2976 C C . ILE B 1 179 ? 11.883 5.738 -8.523 1 98.44 179 ILE B C 1
ATOM 2978 O O . ILE B 1 179 ? 10.758 5.262 -8.312 1 98.44 179 ILE B O 1
ATOM 2982 N N . TYR B 1 180 ? 12.367 5.992 -9.719 1 97.94 180 TYR B N 1
ATOM 2983 C CA . TYR B 1 180 ? 11.492 5.961 -10.883 1 97.94 180 TYR B CA 1
ATOM 2984 C C . TYR B 1 180 ? 11.773 4.738 -11.742 1 97.94 180 TYR B C 1
ATOM 2986 O O . TYR B 1 180 ? 11.328 4.66 -12.891 1 97.94 180 TYR B O 1
ATOM 2994 N N . GLU B 1 181 ? 12.539 3.848 -11.25 1 96.94 181 GLU B N 1
ATOM 2995 C CA . GLU B 1 181 ? 12.891 2.662 -12.031 1 96.94 181 GLU B CA 1
ATOM 2996 C C . GLU B 1 181 ? 11.648 1.948 -12.547 1 96.94 181 GLU B C 1
ATOM 2998 O O . GLU B 1 181 ? 10.703 1.717 -11.797 1 96.94 181 GLU B O 1
ATOM 3003 N N . GLY B 1 182 ? 11.609 1.653 -13.859 1 94.12 182 GLY B N 1
ATOM 3004 C CA . GLY B 1 182 ? 10.492 0.944 -14.461 1 94.12 182 GLY B CA 1
ATOM 3005 C C . GLY B 1 182 ? 9.477 1.868 -15.109 1 94.12 182 GLY B C 1
ATOM 3006 O O . GLY B 1 182 ? 8.531 1.407 -15.742 1 94.12 182 GLY B O 1
ATOM 3007 N N . LEU B 1 183 ? 9.641 3.168 -14.953 1 93.88 183 LEU B N 1
ATOM 3008 C CA . LEU B 1 183 ? 8.734 4.141 -15.547 1 93.88 183 LEU B CA 1
ATOM 3009 C C . LEU B 1 183 ? 9.367 4.793 -16.781 1 93.88 183 LEU B C 1
ATOM 3011 O O . LEU B 1 183 ? 10.562 5.086 -16.781 1 93.88 183 LEU B O 1
ATOM 3015 N N . ARG B 1 184 ? 8.586 4.898 -17.875 1 86.94 184 ARG B N 1
ATOM 3016 C CA . ARG B 1 184 ? 8.977 5.691 -19.031 1 86.94 184 ARG B CA 1
ATOM 3017 C C . ARG B 1 184 ? 8.383 7.098 -18.969 1 86.94 184 ARG B C 1
ATOM 3019 O O . ARG B 1 184 ? 7.223 7.309 -19.312 1 86.94 184 ARG B O 1
ATOM 3026 N N . LEU B 1 185 ? 9.039 8.047 -18.469 1 85.75 185 LEU B N 1
ATOM 3027 C CA . LEU B 1 185 ? 8.531 9.406 -18.297 1 85.75 185 LEU B CA 1
ATOM 3028 C C . LEU B 1 185 ? 8.914 10.289 -19.469 1 85.75 185 LEU B C 1
ATOM 3030 O O . LEU B 1 185 ? 10 10.133 -20.047 1 85.75 185 LEU B O 1
ATOM 3034 N N . GLY B 1 186 ? 8.328 10.211 -20.812 1 59.19 186 GLY B N 1
ATOM 3035 C CA . GLY B 1 186 ? 8.633 10.938 -22.031 1 59.19 186 GLY B CA 1
ATOM 3036 C C . GLY B 1 186 ? 9.344 12.258 -21.781 1 59.19 186 GLY B C 1
ATOM 3037 O O . GLY B 1 186 ? 9.18 12.859 -20.719 1 59.19 186 GLY B O 1
ATOM 3038 N N . LYS B 1 187 ? 10.648 12.555 -22.453 1 44.78 187 LYS B N 1
ATOM 3039 C CA . LYS B 1 187 ? 11.367 13.797 -22.688 1 44.78 187 LYS B CA 1
ATOM 3040 C C . LYS B 1 187 ? 10.438 14.875 -23.234 1 44.78 187 LYS B C 1
ATOM 3042 O O . LYS B 1 187 ? 9.703 14.633 -24.203 1 44.78 187 LYS B O 1
ATOM 3047 N N . ASP B 1 188 ? 9.641 15.82 -22.547 1 35.59 188 ASP B N 1
ATOM 3048 C CA . ASP B 1 188 ? 9.5 17.062 -23.297 1 35.59 188 ASP B CA 1
ATOM 3049 C C . ASP B 1 188 ? 10.836 17.484 -23.906 1 35.59 188 ASP B C 1
ATOM 3051 O O . ASP B 1 188 ? 10.953 18.594 -24.453 1 35.59 188 ASP B O 1
ATOM 3055 N N . GLY B 1 189 ? 12.125 16.859 -23.984 1 26.02 189 GLY B N 1
ATOM 3056 C CA . GLY B 1 189 ? 12.844 17.641 -24.984 1 26.02 189 GLY B CA 1
ATOM 3057 C C . GLY B 1 189 ? 12.273 17.484 -26.375 1 26.02 189 GLY B C 1
ATOM 3058 O O . GLY B 1 189 ? 11.555 16.516 -26.656 1 26.02 189 GLY B O 1
#

Secondary structure (DSSP, 8-state):
-------PPPHHHHHHHHHH-SB-EEEETTEEEEPPP--HHHHHHHHHHHHHHHHHHTTSS-EEEETTSEEEEE-SS-EEEE--SEEEE--TT---SSEES-EEEEEEE--TTTHHHIIIIIHHHHTT-TT--EEEEE-SSSSEEEEEEGGGTT-EEEEETT-EEEEGGGTEEEEHHHHTTT-------/-------PPPHHHHHHHHHH-SB-EEEETTEEEEPPP--HHHHHHHHHHHHHHHHHHTTSS-EEEETTSEEEEE-SS-EEEE--SEEEE--TT---SSEES-EEEEEEE--TTTHHHIIIIIHHHHTT-TT--EEEEE-SSSSEEEEEEGGGTT-EEEEETT-EEEETTTTEEEEHHHHTTT-------